Protein AF-A0A427YR89-F1 (afdb_monomer_lite)

Radius of gyration: 17.4 Å; chains: 1; bounding box: 36×42×49 Å

Organism: NCBI:txid1890683

Secondary structure (DSSP, 8-state):
-HHHHTSTTTTGGGG----SGGG---HHHHHHHHHTTTTPPPSSSB-TTT-SB--TTHHHH-TTS---HHHHHHHHHHHHHHHHHTSTT---------S-----PPP--STTHHHHHHHHHHHT--S-SS------B-TT--B-HHHHHHHHHHHHHS-HHHHHHHHHHHHHHHHHHHHTTS--

Sequence (184 aa):
AVVEASSKLGRVWLTTIPFQPTLRLTDFEVAAALQLRTLTGEREAHCTRCGEANFFAHPEVCLQRKFRRVARHKGAKHIMGQALASTPGTRVRLEPLGHQTSTRNDIQLINKYLDSVADNKVRHRPTSNLPFHPIVLSLGGMMNGSTTKVFASWKRVMTRGTYNLMLKRLSLCLLQARVRSFEL

Structure (mmCIF, N/CA/C/O backbone):
data_AF-A0A427YR89-F1
#
_entry.id   AF-A0A427YR89-F1
#
loop_
_atom_site.group_PDB
_atom_site.id
_atom_site.type_symbol
_atom_site.label_atom_id
_atom_site.label_alt_id
_atom_site.label_comp_id
_atom_site.label_asym_id
_atom_site.label_entity_id
_atom_site.label_seq_id
_atom_site.pdbx_PDB_ins_code
_atom_site.Cartn_x
_atom_site.Cartn_y
_atom_site.Cartn_z
_atom_site.occupancy
_atom_site.B_iso_or_equiv
_atom_site.auth_seq_id
_atom_site.auth_comp_id
_atom_site.auth_asym_id
_atom_site.auth_atom_id
_atom_site.pdbx_PDB_model_num
ATOM 1 N N . ALA A 1 1 ? -0.398 -5.530 -12.789 1.00 57.62 1 ALA A N 1
ATOM 2 C CA . ALA A 1 1 ? 0.115 -4.249 -12.253 1.00 57.62 1 ALA A CA 1
ATOM 3 C C . ALA A 1 1 ? -0.947 -3.138 -12.151 1.00 57.62 1 ALA A C 1
ATOM 5 O O . ALA A 1 1 ? -1.117 -2.611 -11.054 1.00 57.62 1 ALA A O 1
ATOM 6 N N . VAL A 1 2 ? -1.668 -2.781 -13.230 1.00 63.16 2 VAL A N 1
ATOM 7 C CA . VAL A 1 2 ? -2.621 -1.637 -13.246 1.00 63.16 2 VAL A CA 1
ATOM 8 C C . VAL A 1 2 ? -3.822 -1.822 -12.326 1.00 63.16 2 VAL A C 1
ATOM 10 O O . VAL A 1 2 ? -4.104 -0.944 -11.517 1.00 63.16 2 VAL A O 1
ATOM 13 N N . VAL A 1 3 ? -4.493 -2.979 -12.391 1.00 68.88 3 VAL A N 1
ATOM 14 C CA . VAL A 1 3 ? -5.639 -3.287 -11.512 1.00 68.88 3 VAL A CA 1
ATOM 15 C C . VAL A 1 3 ? -5.246 -3.137 -10.043 1.00 68.88 3 VAL A C 1
ATOM 17 O O . VAL A 1 3 ? -5.977 -2.539 -9.260 1.00 68.88 3 VAL A O 1
ATOM 20 N N . GLU A 1 4 ? -4.043 -3.591 -9.681 1.00 71.06 4 GLU A N 1
ATOM 21 C CA . GLU A 1 4 ? -3.557 -3.427 -8.317 1.00 71.06 4 GLU A CA 1
ATOM 22 C C . GLU A 1 4 ? -3.228 -1.974 -7.975 1.00 71.06 4 GLU A C 1
ATOM 24 O O . GLU A 1 4 ? -3.604 -1.509 -6.906 1.00 71.06 4 GLU A O 1
ATOM 29 N N . ALA A 1 5 ? -2.558 -1.235 -8.866 1.00 71.94 5 ALA A N 1
ATOM 30 C CA . ALA A 1 5 ? -2.240 0.183 -8.661 1.00 71.94 5 ALA A CA 1
ATOM 31 C C . ALA A 1 5 ? -3.497 1.071 -8.539 1.00 71.94 5 ALA A C 1
ATOM 33 O O . ALA A 1 5 ? -3.439 2.147 -7.932 1.00 71.94 5 ALA A O 1
ATOM 34 N N . SER A 1 6 ? -4.616 0.586 -9.080 1.00 77.19 6 SER A N 1
ATOM 35 C CA . SER A 1 6 ? -5.962 1.150 -8.985 1.00 77.19 6 SER A CA 1
ATOM 36 C C . SER A 1 6 ? -6.769 0.632 -7.788 1.00 77.19 6 SER A C 1
ATOM 38 O O . SER A 1 6 ? -7.936 0.985 -7.636 1.00 77.19 6 SER A O 1
ATOM 40 N N . SER A 1 7 ? -6.190 -0.182 -6.904 1.00 85.81 7 SER A N 1
ATOM 41 C CA . SER A 1 7 ? -6.887 -0.622 -5.696 1.00 85.81 7 SER A CA 1
ATOM 42 C C . SER A 1 7 ? -7.212 0.560 -4.773 1.00 85.81 7 SER A C 1
ATOM 44 O O . SER A 1 7 ? -6.575 1.619 -4.815 1.00 85.81 7 SER A O 1
ATOM 46 N N . LYS A 1 8 ? -8.203 0.378 -3.890 1.00 89.25 8 LYS A N 1
ATOM 47 C CA . LYS A 1 8 ? -8.610 1.419 -2.937 1.00 89.25 8 LYS A CA 1
ATOM 48 C C . LYS A 1 8 ? -7.438 1.901 -2.083 1.00 89.25 8 LYS A C 1
ATOM 50 O O . LYS A 1 8 ? -7.283 3.105 -1.933 1.00 89.25 8 LYS A O 1
ATOM 55 N N . LEU A 1 9 ? -6.622 0.980 -1.562 1.00 90.50 9 LEU A N 1
ATOM 56 C CA . LEU A 1 9 ? -5.414 1.315 -0.804 1.00 90.50 9 LEU A CA 1
ATOM 57 C C . LEU A 1 9 ? -4.313 1.859 -1.723 1.00 90.50 9 LEU A C 1
ATOM 59 O O . LEU A 1 9 ? -3.664 2.836 -1.375 1.00 90.50 9 LEU A O 1
ATOM 63 N N . GLY A 1 10 ? -4.140 1.275 -2.910 1.00 87.62 10 GLY A N 1
ATOM 64 C CA . GLY A 1 10 ? -3.110 1.649 -3.880 1.00 87.62 10 GLY A CA 1
ATOM 65 C C . GLY A 1 10 ? -3.199 3.075 -4.408 1.00 87.62 10 GLY A C 1
ATOM 66 O O . GLY A 1 10 ? -2.185 3.613 -4.842 1.00 87.62 10 GLY A O 1
ATOM 67 N N . ARG A 1 11 ? -4.380 3.702 -4.363 1.00 91.50 11 ARG A N 1
ATOM 68 C CA . ARG A 1 11 ? -4.595 5.091 -4.804 1.00 91.50 11 ARG A CA 1
ATOM 69 C C . ARG A 1 11 ? -4.569 6.126 -3.681 1.00 91.50 11 ARG A C 1
ATOM 71 O O . ARG A 1 11 ? -4.610 7.312 -3.983 1.00 91.50 11 ARG A O 1
ATOM 78 N N . VAL A 1 12 ? -4.491 5.731 -2.407 1.00 93.50 12 VAL A N 1
ATOM 79 C CA . VAL A 1 12 ? -4.594 6.693 -1.289 1.00 93.50 12 VAL A CA 1
ATOM 80 C C . VAL A 1 12 ? -3.480 7.742 -1.338 1.00 93.50 12 VAL A C 1
ATOM 82 O O . VAL A 1 12 ? -3.741 8.916 -1.063 1.00 93.50 12 VAL A O 1
ATOM 85 N N . TRP A 1 13 ? -2.265 7.356 -1.741 1.00 91.62 13 TRP A N 1
ATOM 86 C CA . TRP A 1 13 ? -1.142 8.288 -1.874 1.00 91.62 13 TRP A CA 1
ATOM 87 C C . TRP A 1 13 ? -1.437 9.465 -2.826 1.00 91.62 13 TRP A C 1
ATOM 89 O O . TRP A 1 13 ? -1.005 10.571 -2.531 1.00 91.62 13 TRP A O 1
ATOM 99 N N . LEU A 1 14 ? -2.255 9.282 -3.875 1.00 90.81 14 LEU A N 1
ATOM 100 C CA . LEU A 1 14 ? -2.631 10.353 -4.820 1.00 90.81 14 LEU A CA 1
ATOM 101 C C . LEU A 1 14 ? -3.425 11.487 -4.156 1.00 90.81 14 LEU A C 1
ATOM 103 O O . LEU A 1 14 ? -3.458 12.604 -4.651 1.00 90.81 14 LEU A O 1
ATOM 107 N N . THR A 1 15 ? -4.078 11.191 -3.033 1.00 90.31 15 THR A N 1
ATOM 108 C CA . THR A 1 15 ? -4.887 12.149 -2.257 1.00 90.31 15 THR A CA 1
ATOM 109 C C . THR A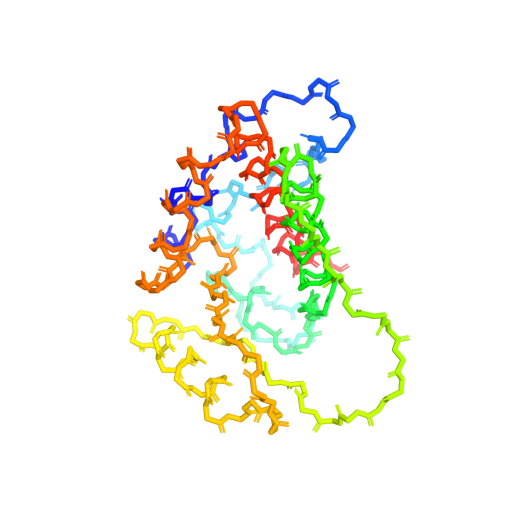 1 15 ? -4.207 12.548 -0.944 1.00 90.31 15 THR A C 1
ATOM 111 O O . THR A 1 15 ? -4.822 13.129 -0.045 1.00 90.31 15 THR A O 1
ATOM 114 N N . THR A 1 16 ? -2.937 12.173 -0.773 1.00 89.75 16 THR A N 1
ATOM 115 C CA . THR A 1 16 ? -2.187 12.416 0.457 1.00 89.75 16 THR A CA 1
ATOM 116 C C . THR A 1 16 ? -1.459 13.747 0.374 1.00 89.75 16 THR A C 1
ATOM 118 O O . THR A 1 16 ? -0.495 13.886 -0.364 1.00 89.75 16 THR A O 1
ATOM 121 N N . ILE A 1 17 ? -1.896 14.714 1.182 1.00 86.50 17 ILE A N 1
ATOM 122 C CA . ILE A 1 17 ? -1.196 15.992 1.320 1.00 86.50 17 ILE A CA 1
ATOM 123 C C . ILE A 1 17 ? -0.018 15.818 2.301 1.00 86.50 17 ILE A C 1
ATOM 125 O O . ILE A 1 17 ? -0.247 15.387 3.441 1.00 86.50 17 ILE A O 1
ATOM 129 N N . PRO A 1 18 ? 1.231 16.128 1.905 1.00 84.06 18 PRO A N 1
ATOM 130 C CA . PRO A 1 18 ? 2.436 15.768 2.653 1.00 84.06 18 PRO A CA 1
ATOM 131 C C . PRO A 1 18 ? 2.813 16.784 3.751 1.00 84.06 18 PRO A C 1
ATOM 133 O O . PRO A 1 18 ? 3.961 17.218 3.853 1.00 84.06 18 PRO A O 1
ATOM 136 N N . PHE A 1 19 ? 1.863 17.146 4.622 1.00 85.00 19 PHE A N 1
ATOM 137 C CA . PHE A 1 19 ? 2.125 18.052 5.755 1.00 85.00 19 PHE A CA 1
ATOM 138 C C . PHE A 1 19 ? 3.074 17.453 6.807 1.00 85.00 19 PHE A C 1
ATOM 140 O O . PHE A 1 19 ? 3.720 18.183 7.551 1.00 85.00 19 PHE A O 1
ATOM 147 N N . GLN A 1 20 ? 3.176 16.121 6.870 1.00 83.75 20 GLN A N 1
ATOM 148 C CA . GLN A 1 20 ? 4.071 15.404 7.781 1.00 83.75 20 GLN A CA 1
ATOM 149 C C . GLN A 1 20 ? 5.209 14.738 6.997 1.00 83.75 20 GLN A C 1
ATOM 151 O O . GLN A 1 20 ? 4.942 14.188 5.927 1.00 83.75 20 GLN A O 1
ATOM 156 N N . PRO A 1 21 ? 6.440 14.659 7.542 1.00 83.25 21 PRO A N 1
ATOM 157 C CA . PRO A 1 21 ? 7.558 13.983 6.876 1.00 83.25 21 PRO A CA 1
ATOM 158 C C . PRO A 1 21 ? 7.250 12.530 6.497 1.00 83.25 21 PRO A C 1
ATOM 160 O O . PRO A 1 21 ? 7.597 12.084 5.411 1.00 83.25 21 PRO A O 1
ATOM 163 N N . THR A 1 22 ? 6.505 11.815 7.349 1.00 82.81 22 THR A N 1
ATOM 164 C CA . THR A 1 22 ? 6.075 10.423 7.095 1.00 82.81 22 THR A CA 1
ATOM 165 C C . THR A 1 22 ? 5.112 10.259 5.913 1.00 82.81 22 THR A C 1
ATOM 167 O O . THR A 1 22 ? 4.799 9.132 5.539 1.00 82.81 22 THR A O 1
ATOM 170 N N . LEU A 1 23 ? 4.616 11.367 5.353 1.00 88.50 23 LEU A N 1
ATOM 171 C CA . LEU A 1 23 ? 3.695 11.407 4.220 1.00 88.50 23 LEU A CA 1
ATOM 172 C C . LEU A 1 23 ? 4.338 11.980 2.947 1.00 88.50 23 LEU A C 1
ATOM 174 O O . LEU A 1 23 ? 3.631 12.210 1.969 1.00 88.50 23 LEU A O 1
ATOM 178 N N . ARG A 1 24 ? 5.650 12.238 2.956 1.00 89.38 24 ARG A N 1
ATOM 179 C CA . ARG A 1 24 ? 6.379 12.763 1.798 1.00 89.38 24 ARG A CA 1
ATOM 180 C C . ARG A 1 24 ? 6.805 11.636 0.862 1.00 89.38 24 ARG A C 1
ATOM 182 O O . ARG A 1 24 ? 7.197 10.561 1.311 1.00 89.38 24 ARG A O 1
ATOM 189 N N . LEU A 1 25 ? 6.746 11.929 -0.430 1.00 89.62 25 LEU A N 1
ATOM 190 C CA . LEU A 1 25 ? 7.346 11.145 -1.503 1.00 89.62 25 LEU A CA 1
ATOM 191 C C . LEU A 1 25 ? 8.387 12.021 -2.194 1.00 89.62 25 LEU A C 1
ATOM 193 O O . LEU A 1 25 ? 8.221 13.239 -2.244 1.00 89.62 25 LEU A O 1
ATOM 197 N N . THR A 1 26 ? 9.451 11.412 -2.704 1.00 89.94 26 THR A N 1
ATOM 198 C CA . THR A 1 26 ? 10.412 12.122 -3.560 1.00 89.94 26 THR A CA 1
ATOM 199 C C . THR A 1 26 ? 9.865 12.272 -4.981 1.00 89.94 26 THR A C 1
ATOM 201 O O . THR A 1 26 ? 8.994 11.505 -5.395 1.00 89.94 26 THR A O 1
ATOM 204 N N . ASP A 1 27 ? 10.411 13.204 -5.763 1.00 88.81 27 ASP A N 1
ATOM 205 C CA . ASP A 1 27 ? 10.018 13.379 -7.171 1.00 88.81 27 ASP A CA 1
ATOM 206 C C . ASP A 1 27 ? 10.222 12.095 -7.984 1.00 88.81 27 ASP A C 1
ATOM 208 O O . ASP A 1 27 ? 9.368 11.715 -8.783 1.00 88.81 27 ASP A O 1
ATOM 212 N N . PHE A 1 28 ? 11.307 11.363 -7.710 1.00 87.19 28 PHE A N 1
ATOM 213 C CA . PHE A 1 28 ? 11.544 10.038 -8.284 1.00 87.19 28 PHE A CA 1
ATOM 214 C C . PHE A 1 28 ? 10.446 9.036 -7.896 1.00 87.19 28 PHE A C 1
ATOM 216 O O . PHE A 1 28 ? 9.942 8.308 -8.751 1.00 87.19 28 PHE A O 1
ATOM 223 N N . GLU A 1 29 ? 10.039 9.014 -6.621 1.00 89.31 29 GLU A N 1
ATOM 224 C CA . GLU A 1 29 ? 8.957 8.149 -6.144 1.00 89.31 29 GLU A CA 1
ATOM 225 C C . GLU A 1 29 ? 7.623 8.468 -6.816 1.00 89.31 29 GLU A C 1
ATOM 227 O O . GLU A 1 29 ? 6.905 7.546 -7.205 1.00 89.31 29 GLU A O 1
ATOM 232 N N . VAL A 1 30 ? 7.315 9.748 -7.024 1.00 89.38 30 VAL A N 1
ATOM 233 C CA . VAL A 1 30 ? 6.120 10.177 -7.760 1.00 89.38 30 VAL A CA 1
ATOM 234 C C . VAL A 1 30 ? 6.214 9.785 -9.237 1.00 89.38 30 VAL A C 1
ATOM 236 O O . VAL A 1 30 ? 5.277 9.184 -9.763 1.00 89.38 30 VAL A O 1
ATOM 239 N N . ALA A 1 31 ? 7.341 10.048 -9.901 1.00 86.62 31 ALA A N 1
ATOM 240 C CA . ALA A 1 31 ? 7.536 9.733 -11.315 1.00 86.62 31 ALA A CA 1
ATOM 241 C C . ALA A 1 31 ? 7.402 8.226 -11.595 1.00 86.62 31 ALA A C 1
ATOM 243 O O . ALA A 1 31 ? 6.612 7.821 -12.450 1.00 86.62 31 ALA A O 1
ATOM 244 N N . ALA A 1 32 ? 8.087 7.383 -10.818 1.00 83.25 32 ALA A N 1
ATOM 245 C CA . ALA A 1 32 ? 7.994 5.930 -10.942 1.00 83.25 32 ALA A CA 1
ATOM 246 C C . ALA A 1 32 ? 6.574 5.416 -10.628 1.00 83.25 32 ALA A C 1
ATOM 248 O O . ALA A 1 32 ? 6.062 4.507 -11.286 1.00 83.25 32 ALA A O 1
ATOM 249 N N . ALA A 1 33 ? 5.886 6.022 -9.653 1.00 85.06 33 ALA A N 1
ATOM 250 C CA . ALA A 1 33 ? 4.501 5.686 -9.334 1.00 85.06 33 ALA A CA 1
ATOM 251 C C . ALA A 1 33 ? 3.521 5.994 -10.474 1.00 85.06 33 ALA A C 1
ATOM 253 O O . ALA A 1 33 ? 2.526 5.275 -10.634 1.00 85.06 33 ALA A O 1
ATOM 254 N N . LEU A 1 34 ? 3.767 7.069 -11.222 1.00 85.56 34 LEU A N 1
ATOM 255 C CA . LEU A 1 34 ? 2.980 7.444 -12.392 1.00 85.56 34 LEU A CA 1
ATOM 256 C C . LEU A 1 34 ? 3.308 6.538 -13.581 1.00 85.56 34 LEU A C 1
ATOM 258 O O . LEU A 1 34 ? 2.375 6.003 -14.173 1.00 85.56 34 LEU A O 1
ATOM 262 N N . GLN A 1 35 ? 4.588 6.248 -13.837 1.00 81.12 35 GLN A N 1
ATOM 263 C CA . GLN A 1 35 ? 5.035 5.300 -14.869 1.00 81.12 35 GLN A CA 1
ATOM 264 C C . GLN A 1 35 ? 4.352 3.929 -14.734 1.00 81.12 35 GLN A C 1
ATOM 266 O O . GLN A 1 35 ? 3.805 3.380 -15.691 1.00 81.12 35 GLN A O 1
ATOM 271 N N . LEU A 1 36 ? 4.270 3.416 -13.502 1.00 77.44 36 LEU A N 1
ATOM 272 C CA . LEU A 1 36 ? 3.557 2.177 -13.168 1.00 77.44 36 LEU A CA 1
ATOM 273 C C . LEU A 1 36 ? 2.064 2.179 -13.533 1.00 77.44 36 LEU A C 1
ATOM 275 O O . LEU A 1 36 ? 1.459 1.112 -13.677 1.00 77.44 36 LEU A O 1
ATOM 279 N N . ARG A 1 37 ? 1.448 3.360 -13.613 1.00 79.19 37 ARG A N 1
ATOM 280 C CA . ARG A 1 37 ? 0.022 3.545 -13.915 1.00 79.19 37 ARG A CA 1
ATOM 281 C C . ARG A 1 37 ? -0.229 3.850 -15.382 1.00 79.19 37 ARG A C 1
ATOM 283 O O . ARG A 1 37 ? -1.267 3.445 -15.889 1.00 79.19 37 ARG A O 1
ATOM 290 N N . THR A 1 38 ? 0.707 4.513 -16.050 1.00 76.69 38 THR A N 1
ATOM 291 C CA . THR A 1 38 ? 0.609 4.895 -17.465 1.00 76.69 38 THR A CA 1
ATOM 292 C C . THR A 1 38 ? 1.030 3.786 -18.423 1.00 76.69 38 THR A C 1
ATOM 294 O O . THR A 1 38 ? 1.069 4.019 -19.624 1.00 76.69 38 THR A O 1
ATOM 297 N N . LEU A 1 39 ? 1.336 2.584 -17.917 1.00 71.50 39 LEU A N 1
ATOM 298 C CA . LEU A 1 39 ? 1.809 1.444 -18.712 1.00 71.50 39 LEU A CA 1
ATOM 299 C C . LEU A 1 39 ? 3.099 1.720 -19.500 1.00 71.50 39 LEU A C 1
ATOM 301 O O . LEU A 1 39 ? 3.428 0.991 -20.433 1.00 71.50 39 LEU A O 1
ATOM 305 N N . THR A 1 40 ? 3.852 2.752 -19.123 1.00 71.19 40 THR A N 1
ATOM 306 C CA . THR A 1 40 ? 5.070 3.125 -19.835 1.00 71.19 40 THR A CA 1
ATOM 307 C C . THR A 1 40 ? 6.193 2.151 -19.480 1.00 71.19 40 THR A C 1
ATOM 309 O O . THR A 1 40 ? 6.443 1.862 -18.306 1.00 71.19 40 THR A O 1
ATOM 312 N N . GLY A 1 41 ? 6.842 1.603 -20.511 1.00 66.88 41 GLY A N 1
ATOM 313 C CA . GLY A 1 41 ? 7.995 0.712 -20.364 1.00 66.88 41 GLY A CA 1
ATOM 314 C C . GLY A 1 41 ? 9.200 1.412 -19.732 1.00 66.88 41 GLY A C 1
ATOM 315 O O . GLY A 1 41 ? 9.194 2.631 -19.529 1.00 66.88 41 GLY A O 1
ATOM 316 N N . GLU A 1 42 ? 10.236 0.642 -19.396 1.00 74.44 42 GLU A N 1
ATOM 317 C CA . GLU A 1 42 ? 11.531 1.244 -19.066 1.00 74.44 42 GLU A CA 1
ATOM 318 C C . GLU A 1 42 ? 12.142 1.905 -20.311 1.00 74.44 42 GLU A C 1
ATOM 320 O O . GLU A 1 42 ? 11.806 1.559 -21.442 1.00 74.44 42 GLU A O 1
ATOM 325 N N . ARG A 1 43 ? 13.017 2.897 -20.098 1.00 74.50 43 ARG A N 1
ATOM 326 C CA . ARG A 1 43 ? 13.689 3.610 -21.199 1.00 74.50 43 ARG A CA 1
ATOM 327 C C . ARG A 1 43 ? 14.609 2.692 -22.002 1.00 74.50 43 ARG A C 1
ATOM 329 O O . ARG A 1 43 ? 14.758 2.876 -23.203 1.00 74.50 43 ARG A O 1
ATOM 336 N N . GLU A 1 44 ? 15.243 1.741 -21.328 1.00 82.62 44 GLU A N 1
ATOM 337 C CA . GLU A 1 44 ? 16.161 0.786 -21.938 1.00 82.62 44 GLU A CA 1
ATOM 338 C C . GLU A 1 44 ? 15.392 -0.427 -22.454 1.00 82.62 44 GLU A C 1
ATOM 340 O O . GLU A 1 44 ? 14.510 -0.937 -21.766 1.00 82.62 44 GLU A O 1
ATOM 345 N N . ALA A 1 45 ? 15.762 -0.930 -23.633 1.00 84.62 45 ALA A N 1
ATOM 346 C CA . ALA A 1 45 ? 15.132 -2.109 -24.226 1.00 84.62 45 ALA A CA 1
ATOM 347 C C . ALA A 1 45 ? 15.454 -3.415 -23.475 1.00 84.62 45 ALA A C 1
ATOM 349 O O . ALA A 1 45 ? 14.725 -4.391 -23.620 1.00 84.62 45 ALA A O 1
ATOM 350 N N . HIS A 1 46 ? 16.532 -3.442 -22.686 1.00 87.88 46 HIS A N 1
ATOM 351 C CA . HIS A 1 46 ? 17.008 -4.617 -21.955 1.00 87.88 46 HIS A CA 1
ATOM 352 C C . HIS A 1 46 ? 17.343 -4.226 -20.518 1.00 87.88 46 HIS A C 1
ATOM 354 O O . HIS A 1 46 ? 17.833 -3.129 -20.264 1.00 87.88 46 HIS A O 1
ATOM 360 N N . CYS A 1 47 ? 17.089 -5.126 -19.576 1.00 85.69 47 CYS A N 1
ATOM 361 C CA . CYS A 1 47 ? 17.316 -4.883 -18.161 1.00 85.69 47 CYS A CA 1
ATOM 362 C C . CYS A 1 47 ? 18.807 -4.953 -17.815 1.00 85.69 47 CYS A C 1
ATOM 364 O O . CYS A 1 47 ? 19.413 -6.018 -17.908 1.00 85.69 47 CYS A O 1
ATOM 366 N N . THR A 1 48 ? 19.372 -3.875 -17.268 1.00 84.31 48 THR A N 1
ATOM 367 C CA . THR A 1 48 ? 20.771 -3.810 -16.783 1.00 84.31 48 THR A CA 1
ATOM 368 C C . THR A 1 48 ? 21.136 -4.842 -15.713 1.00 84.31 48 THR A C 1
ATOM 370 O O . THR A 1 48 ? 22.313 -5.063 -15.437 1.00 84.31 48 THR A O 1
ATOM 373 N N . ARG A 1 49 ? 20.142 -5.472 -15.074 1.00 84.69 49 ARG A N 1
ATOM 374 C CA . ARG A 1 49 ? 20.350 -6.442 -13.988 1.00 84.69 49 ARG A CA 1
ATOM 375 C C . ARG A 1 49 ? 20.324 -7.894 -14.450 1.00 84.69 49 ARG A C 1
ATOM 377 O O . ARG A 1 49 ? 21.053 -8.701 -13.888 1.00 84.69 49 ARG A O 1
ATOM 384 N N . CYS A 1 50 ? 19.466 -8.241 -15.408 1.00 87.62 50 CYS A N 1
ATOM 385 C CA . CYS A 1 50 ? 19.291 -9.632 -15.846 1.00 87.62 50 CYS A CA 1
ATOM 386 C C . CYS A 1 50 ? 19.512 -9.863 -17.342 1.00 87.62 50 CYS A C 1
ATOM 388 O O . CYS A 1 50 ? 19.519 -11.012 -17.757 1.00 87.62 50 CYS A O 1
ATOM 390 N N . GLY A 1 51 ? 19.682 -8.809 -18.143 1.00 86.31 51 GLY A N 1
ATOM 391 C CA . GLY A 1 51 ? 19.885 -8.898 -19.591 1.00 86.31 51 GLY A CA 1
ATOM 392 C C . GLY A 1 51 ? 18.616 -9.152 -20.410 1.00 86.31 51 GLY A C 1
ATOM 393 O O . GLY A 1 51 ? 18.631 -8.919 -21.613 1.00 86.31 51 GLY A O 1
ATOM 394 N N . GLU A 1 52 ? 17.514 -9.569 -19.781 1.00 87.69 52 GLU A N 1
ATOM 395 C CA . GLU A 1 52 ? 16.245 -9.835 -20.469 1.00 87.69 52 GLU A CA 1
ATOM 396 C C . GLU A 1 52 ? 15.610 -8.572 -21.058 1.00 87.69 52 GLU A C 1
ATOM 398 O O . GLU A 1 52 ? 15.810 -7.459 -20.558 1.00 87.69 52 GLU A O 1
ATOM 403 N N . ALA A 1 53 ? 14.775 -8.759 -22.081 1.00 84.88 53 ALA A N 1
ATOM 404 C CA . ALA A 1 53 ? 14.004 -7.677 -22.680 1.00 84.88 53 ALA A CA 1
ATOM 405 C C . ALA A 1 53 ? 13.124 -6.972 -21.631 1.00 84.88 53 ALA A C 1
ATOM 407 O O . ALA A 1 53 ? 12.369 -7.596 -20.876 1.00 84.88 53 ALA A O 1
ATOM 408 N N . ASN A 1 54 ? 13.193 -5.644 -21.608 1.00 83.50 54 ASN A N 1
ATOM 409 C CA . ASN A 1 54 ? 12.389 -4.806 -20.733 1.00 83.50 54 ASN A CA 1
ATOM 410 C C . ASN A 1 54 ? 10.974 -4.672 -21.302 1.00 83.50 54 ASN A C 1
ATOM 412 O O . ASN A 1 54 ? 10.672 -3.804 -22.118 1.00 83.50 54 ASN A O 1
ATOM 416 N N . PHE A 1 55 ? 10.078 -5.532 -20.832 1.00 79.19 55 PHE A N 1
ATOM 417 C CA . PHE A 1 55 ? 8.643 -5.398 -21.060 1.00 79.19 55 PHE A CA 1
ATOM 418 C C . PHE A 1 55 ? 7.972 -4.598 -19.933 1.00 79.19 55 PHE A C 1
ATOM 420 O O . PHE A 1 55 ? 8.560 -4.311 -18.884 1.00 79.19 55 PHE A O 1
ATOM 427 N N . PHE A 1 56 ? 6.703 -4.238 -20.130 1.00 74.19 56 PHE A N 1
ATOM 428 C CA . PHE A 1 56 ? 5.926 -3.545 -19.106 1.00 74.19 56 PHE A CA 1
ATOM 429 C C . PHE A 1 56 ? 5.935 -4.314 -17.769 1.00 74.19 56 PHE A C 1
ATOM 431 O O . PHE A 1 56 ? 5.589 -5.490 -17.711 1.00 74.19 56 PHE A O 1
ATOM 438 N N . ALA A 1 57 ? 6.284 -3.624 -16.678 1.00 72.44 57 ALA A N 1
ATOM 439 C CA . ALA A 1 57 ? 6.419 -4.189 -15.332 1.00 72.44 57 ALA A CA 1
ATOM 440 C C . ALA A 1 57 ? 7.544 -5.231 -15.145 1.00 72.44 57 ALA A C 1
ATOM 442 O O . ALA A 1 57 ? 7.610 -5.842 -14.076 1.00 72.44 57 ALA A O 1
ATOM 443 N N . HIS A 1 58 ? 8.480 -5.370 -16.096 1.00 79.69 58 HIS A N 1
ATOM 444 C CA . HIS A 1 58 ? 9.709 -6.152 -15.911 1.00 79.69 58 HIS A CA 1
ATOM 445 C C . HIS A 1 58 ? 10.422 -5.872 -14.562 1.00 79.69 58 HIS A C 1
ATOM 447 O O . HIS A 1 58 ? 10.788 -6.827 -13.869 1.00 79.69 58 HIS A O 1
ATOM 453 N N . PRO A 1 59 ? 10.527 -4.613 -14.085 1.00 76.06 59 PRO A N 1
ATOM 454 C CA . PRO A 1 59 ? 11.133 -4.294 -12.783 1.00 76.06 59 PRO A CA 1
ATOM 455 C C . PRO A 1 59 ? 10.503 -4.988 -11.576 1.00 76.06 59 PRO A C 1
ATOM 457 O O . PRO A 1 59 ? 11.159 -5.172 -10.552 1.00 76.06 59 PRO A O 1
ATOM 460 N N . GLU A 1 60 ? 9.228 -5.368 -11.674 1.00 74.81 60 GLU A N 1
ATOM 461 C CA . GLU A 1 60 ? 8.490 -6.016 -10.588 1.00 74.81 60 GLU A CA 1
ATOM 462 C C . GLU A 1 60 ? 8.739 -7.523 -10.516 1.00 74.81 60 GLU A C 1
ATOM 464 O O . GLU A 1 60 ? 8.501 -8.135 -9.472 1.00 74.81 60 GLU A O 1
ATOM 469 N N . VAL A 1 61 ? 9.193 -8.117 -11.621 1.00 77.06 61 VAL A N 1
ATOM 470 C CA . VAL A 1 61 ? 9.347 -9.569 -11.785 1.00 77.06 61 VAL A CA 1
ATOM 471 C C . VAL A 1 61 ? 10.799 -9.998 -11.984 1.00 77.06 61 VAL A C 1
ATOM 473 O O . VAL A 1 61 ? 11.102 -11.181 -11.855 1.00 77.06 61 VAL A O 1
ATOM 476 N N . CYS A 1 62 ? 11.706 -9.052 -12.236 1.00 80.31 62 CYS A N 1
ATOM 477 C CA . CYS A 1 62 ? 13.130 -9.320 -12.377 1.00 80.31 62 CYS A CA 1
ATOM 478 C C . CYS A 1 62 ? 13.714 -9.932 -11.093 1.00 80.31 62 C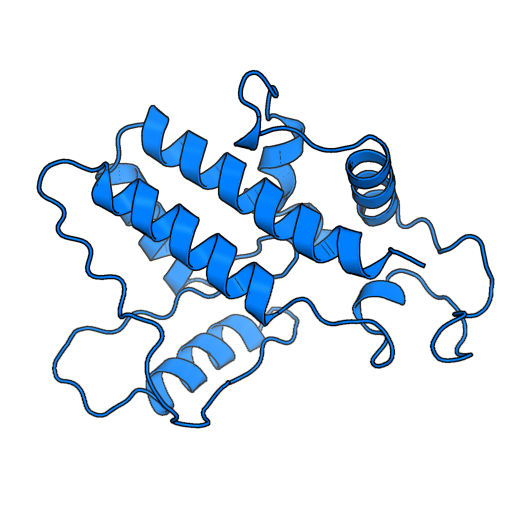YS A C 1
ATOM 480 O O . CYS A 1 62 ? 13.815 -9.266 -10.060 1.00 80.31 62 CYS A O 1
ATOM 482 N N . LEU A 1 63 ? 14.156 -11.191 -11.172 1.00 79.69 63 LEU A N 1
ATOM 483 C CA . LEU A 1 63 ? 14.735 -11.917 -10.035 1.00 79.69 63 LEU A CA 1
ATOM 484 C C . LEU A 1 63 ? 16.091 -11.356 -9.581 1.00 79.69 63 LEU A C 1
ATOM 486 O O . LEU A 1 63 ? 16.466 -11.534 -8.425 1.00 79.69 63 LEU A O 1
ATOM 490 N N . GLN A 1 64 ? 16.799 -10.656 -10.472 1.00 80.56 64 GLN A N 1
ATOM 491 C CA . GLN A 1 64 ? 18.107 -10.054 -10.195 1.00 80.56 64 GLN A CA 1
ATOM 492 C C . GLN A 1 64 ? 18.005 -8.687 -9.495 1.00 80.56 64 GLN A C 1
ATOM 494 O O . GLN A 1 64 ? 19.013 -8.126 -9.063 1.00 80.56 64 GLN A O 1
ATOM 499 N N . ARG A 1 65 ? 16.794 -8.128 -9.350 1.00 77.81 65 ARG A N 1
ATOM 500 C CA . ARG A 1 65 ? 16.568 -6.889 -8.592 1.00 77.81 65 ARG A CA 1
ATOM 501 C C . ARG A 1 65 ? 16.349 -7.189 -7.109 1.00 77.81 65 ARG A C 1
ATOM 503 O O . ARG A 1 65 ? 15.811 -8.222 -6.714 1.00 77.81 65 ARG A O 1
ATOM 510 N N . LYS A 1 66 ? 16.746 -6.252 -6.241 1.00 73.06 66 LYS A N 1
ATOM 511 C CA . LYS A 1 66 ? 16.601 -6.416 -4.786 1.00 73.06 66 LYS A CA 1
ATOM 512 C C . LYS A 1 66 ? 15.126 -6.418 -4.374 1.00 73.06 66 LYS A C 1
ATOM 514 O O . LYS A 1 66 ? 14.475 -5.375 -4.312 1.00 73.06 66 LYS A O 1
ATOM 519 N N . PHE A 1 67 ? 14.617 -7.575 -3.956 1.00 68.62 67 PHE A N 1
ATOM 520 C CA . PHE A 1 67 ? 13.283 -7.676 -3.367 1.00 68.62 67 PHE A CA 1
ATOM 521 C C . PHE A 1 67 ? 13.248 -7.114 -1.940 1.00 68.62 67 PHE A C 1
ATOM 523 O O . PHE A 1 67 ? 13.694 -7.733 -0.976 1.00 68.62 67 PHE A O 1
ATOM 530 N N . ARG A 1 68 ? 12.596 -5.966 -1.750 1.00 72.94 68 ARG A N 1
ATOM 531 C CA . ARG A 1 68 ? 12.389 -5.344 -0.425 1.00 72.94 68 ARG A CA 1
ATOM 532 C C . ARG A 1 68 ? 11.233 -5.973 0.373 1.00 72.94 68 ARG A C 1
ATOM 534 O O . ARG A 1 68 ? 10.597 -5.302 1.187 1.00 72.94 68 ARG A O 1
ATOM 541 N N . ARG A 1 69 ? 10.946 -7.267 0.168 1.00 74.50 69 ARG A N 1
ATOM 542 C CA . ARG A 1 69 ? 9.811 -7.988 0.784 1.00 74.50 69 ARG A CA 1
ATOM 543 C C . ARG A 1 69 ? 9.816 -7.863 2.311 1.00 74.50 69 ARG A C 1
ATOM 545 O O . ARG A 1 69 ? 8.792 -7.521 2.898 1.00 74.50 69 ARG A O 1
ATOM 552 N N . VAL A 1 70 ? 10.979 -8.061 2.933 1.00 74.88 70 VAL A N 1
ATOM 553 C CA . VAL A 1 70 ? 11.153 -7.972 4.392 1.00 74.88 70 VAL A CA 1
ATOM 554 C C . VAL A 1 70 ? 10.947 -6.547 4.902 1.00 74.88 70 VAL A C 1
ATOM 556 O O . VAL A 1 70 ? 10.220 -6.347 5.872 1.00 74.88 70 VAL A O 1
ATOM 559 N N . ALA A 1 71 ? 11.552 -5.552 4.247 1.00 76.38 71 ALA A N 1
ATOM 560 C CA . ALA A 1 71 ? 11.422 -4.151 4.646 1.00 76.38 71 ALA A CA 1
ATOM 561 C C . ALA A 1 71 ? 9.962 -3.682 4.564 1.00 76.38 71 ALA A C 1
ATOM 563 O O . ALA A 1 71 ? 9.443 -3.115 5.522 1.00 76.38 71 ALA A O 1
ATOM 564 N N . ARG A 1 72 ? 9.266 -4.022 3.472 1.00 81.12 72 ARG A N 1
ATOM 565 C CA . ARG A 1 72 ? 7.835 -3.745 3.294 1.00 81.12 72 ARG A CA 1
ATOM 566 C C . ARG A 1 72 ? 6.985 -4.412 4.368 1.00 81.12 72 ARG A C 1
ATOM 568 O O . ARG A 1 72 ? 6.124 -3.765 4.952 1.00 81.12 72 ARG A O 1
ATOM 575 N N . HIS A 1 73 ? 7.227 -5.695 4.638 1.00 81.12 73 HIS A N 1
ATOM 576 C CA . HIS A 1 73 ? 6.495 -6.424 5.670 1.00 81.12 73 HIS A CA 1
ATOM 577 C C . HIS A 1 73 ? 6.669 -5.766 7.043 1.00 81.12 73 HIS A C 1
ATOM 579 O O . HIS A 1 73 ? 5.684 -5.524 7.738 1.00 81.12 73 HIS A O 1
ATOM 585 N N . LYS A 1 74 ? 7.908 -5.416 7.410 1.00 82.50 74 LYS A N 1
ATOM 586 C CA . LYS A 1 74 ? 8.208 -4.714 8.663 1.00 82.50 74 LYS A CA 1
ATOM 587 C C . LYS A 1 74 ? 7.528 -3.344 8.725 1.00 82.50 74 LYS A C 1
ATOM 589 O O . LYS A 1 74 ? 6.896 -3.044 9.733 1.00 82.50 74 LYS A O 1
ATOM 594 N N . GLY A 1 75 ? 7.600 -2.557 7.650 1.00 86.62 75 GLY A N 1
ATOM 595 C CA . GLY A 1 75 ? 6.951 -1.248 7.561 1.00 86.62 75 GLY A CA 1
ATOM 596 C C . GLY A 1 75 ? 5.435 -1.344 7.733 1.00 86.62 75 GLY A C 1
ATOM 597 O O . GLY A 1 75 ? 4.867 -0.689 8.604 1.00 86.62 75 GLY A O 1
ATOM 598 N N . ALA A 1 76 ? 4.784 -2.238 6.986 1.00 88.81 76 ALA A N 1
ATOM 599 C CA . ALA A 1 76 ? 3.345 -2.462 7.081 1.00 88.81 76 ALA A CA 1
ATOM 600 C C . ALA A 1 76 ? 2.922 -2.958 8.477 1.00 88.81 76 ALA A C 1
ATOM 602 O O . ALA A 1 76 ? 1.965 -2.428 9.045 1.00 88.81 76 ALA A O 1
ATOM 603 N N . LYS A 1 77 ? 3.659 -3.920 9.061 1.00 87.94 77 LYS A N 1
ATOM 604 C CA . LYS A 1 77 ? 3.441 -4.413 10.435 1.00 87.94 77 LYS A CA 1
ATOM 605 C C . LYS A 1 77 ? 3.510 -3.267 11.444 1.00 87.94 77 LYS A C 1
ATOM 607 O O . LYS A 1 77 ? 2.642 -3.164 12.305 1.00 87.94 77 LYS A O 1
ATOM 612 N N . HIS A 1 78 ? 4.519 -2.405 11.329 1.00 86.88 78 HIS A N 1
ATOM 613 C CA . HIS A 1 78 ? 4.710 -1.290 12.250 1.00 86.88 78 HIS A CA 1
ATOM 614 C C . HIS A 1 78 ? 3.600 -0.238 12.123 1.00 86.88 78 HIS A C 1
ATOM 616 O O . HIS A 1 78 ? 3.039 0.165 13.135 1.00 86.88 78 HIS A O 1
ATOM 622 N N . ILE A 1 79 ? 3.217 0.141 10.898 1.00 91.19 79 ILE A N 1
ATOM 623 C CA . ILE A 1 79 ? 2.138 1.112 10.652 1.00 91.19 79 ILE A CA 1
ATOM 624 C C . ILE A 1 79 ? 0.804 0.613 11.218 1.00 91.19 79 ILE A C 1
ATOM 626 O O . ILE A 1 79 ? 0.111 1.362 11.906 1.00 91.19 79 ILE A O 1
ATOM 630 N N . MET A 1 80 ? 0.451 -0.650 10.955 1.00 90.06 80 MET A N 1
ATOM 631 C CA . MET A 1 80 ? -0.773 -1.246 11.501 1.00 90.06 80 MET A CA 1
ATOM 632 C C . MET A 1 80 ? -0.712 -1.345 13.027 1.00 90.06 80 MET A C 1
ATOM 634 O O . MET A 1 80 ? -1.669 -0.978 13.702 1.00 90.06 80 MET A O 1
ATOM 638 N N . GLY A 1 81 ? 0.424 -1.787 13.573 1.00 85.62 81 GLY A N 1
ATOM 639 C CA . GLY A 1 81 ? 0.632 -1.898 15.014 1.00 85.62 81 GLY A CA 1
ATOM 640 C C . GLY A 1 81 ? 0.493 -0.562 15.742 1.00 85.62 81 GLY A C 1
ATOM 641 O O . GLY A 1 81 ? -0.203 -0.495 16.749 1.00 85.62 81 GLY A O 1
ATOM 642 N N . GLN A 1 82 ? 1.088 0.507 15.206 1.00 86.88 82 GLN A N 1
ATOM 643 C CA . GLN A 1 82 ? 0.953 1.859 15.752 1.00 86.88 82 GLN A CA 1
ATOM 644 C C . GLN A 1 82 ? -0.498 2.345 15.716 1.00 86.88 82 GLN A C 1
ATOM 646 O O . GLN A 1 82 ? -1.001 2.817 16.728 1.00 86.88 82 GLN A O 1
ATOM 651 N N . ALA A 1 83 ? -1.189 2.195 14.583 1.00 87.69 83 ALA A N 1
ATOM 652 C CA . ALA A 1 83 ? -2.578 2.635 14.451 1.00 87.69 83 ALA A CA 1
ATOM 653 C C . ALA A 1 83 ? -3.517 1.908 15.428 1.00 87.69 83 ALA A C 1
ATOM 655 O O . ALA A 1 83 ? -4.380 2.530 16.049 1.00 87.69 83 ALA A O 1
ATOM 656 N N . LEU A 1 84 ? -3.321 0.598 15.595 1.00 86.50 84 LEU A N 1
ATOM 657 C CA . LEU A 1 84 ? -4.055 -0.203 16.572 1.00 86.50 84 LEU A CA 1
ATOM 658 C C . LEU A 1 84 ? -3.725 0.225 18.007 1.00 86.50 84 LEU A C 1
ATOM 660 O O . LEU A 1 84 ? -4.639 0.389 18.803 1.00 86.50 84 LEU A O 1
ATOM 664 N N . ALA A 1 85 ? -2.455 0.477 18.329 1.00 84.38 85 ALA A N 1
ATOM 665 C CA . ALA A 1 85 ? -2.045 0.919 19.663 1.00 84.38 85 ALA A CA 1
ATOM 666 C C . ALA A 1 85 ? -2.586 2.316 20.015 1.00 84.38 85 ALA A C 1
ATOM 668 O O . ALA A 1 85 ? -2.840 2.606 21.177 1.00 84.38 85 ALA A O 1
ATOM 669 N N . SER A 1 86 ? -2.803 3.173 19.013 1.00 85.06 86 SER A N 1
ATOM 670 C CA . SER A 1 86 ? -3.448 4.481 19.179 1.00 85.06 86 SER A CA 1
ATOM 671 C C . SER A 1 86 ? -4.975 4.407 19.321 1.00 85.06 86 SER A C 1
ATOM 673 O O . SER A 1 86 ? -5.624 5.449 19.409 1.00 85.06 86 SER A O 1
ATOM 675 N N . THR A 1 87 ? -5.574 3.212 19.302 1.00 81.88 87 THR A N 1
ATOM 676 C CA . THR A 1 87 ? -7.016 3.025 19.504 1.00 81.88 87 THR A CA 1
ATOM 677 C C . THR A 1 87 ? -7.300 2.775 20.990 1.00 81.88 87 THR A C 1
ATOM 679 O O . THR A 1 87 ? -6.744 1.826 21.551 1.00 81.88 87 THR A O 1
ATOM 682 N N . PRO A 1 88 ? -8.159 3.580 21.651 1.00 79.12 88 PRO A N 1
ATOM 683 C CA . PRO A 1 88 ? -8.480 3.397 23.066 1.00 79.12 88 PRO A CA 1
ATOM 684 C C . PRO A 1 88 ? -8.933 1.966 23.382 1.00 79.12 88 PRO A C 1
ATOM 686 O O . PRO A 1 88 ? -9.662 1.350 22.608 1.00 79.12 88 PRO A O 1
ATOM 689 N N . GLY A 1 89 ? -8.469 1.419 24.508 1.00 75.12 89 GLY A N 1
ATOM 690 C CA . GLY A 1 89 ? -8.804 0.054 24.936 1.00 75.12 89 GLY A CA 1
ATOM 691 C C . GLY A 1 89 ? -8.110 -1.071 24.154 1.00 75.12 89 GLY A C 1
ATOM 692 O O . GLY A 1 89 ? -8.311 -2.240 24.476 1.00 75.12 89 GLY A O 1
ATOM 693 N N . THR A 1 90 ? -7.265 -0.761 23.164 1.00 80.06 90 THR A N 1
ATOM 694 C CA . THR A 1 90 ? -6.558 -1.777 22.370 1.00 80.06 90 THR A CA 1
ATOM 695 C C . THR A 1 90 ? -5.161 -2.034 22.929 1.00 80.06 90 THR A C 1
ATOM 697 O O . THR A 1 90 ? -4.321 -1.139 22.983 1.00 80.06 90 THR A O 1
ATOM 700 N N . ARG A 1 91 ? -4.869 -3.284 23.307 1.00 72.56 91 ARG A N 1
ATOM 701 C CA . ARG A 1 91 ? -3.504 -3.726 23.636 1.00 72.56 91 ARG A CA 1
ATOM 702 C C . ARG A 1 91 ? -2.888 -4.412 22.424 1.00 72.56 91 ARG A C 1
ATOM 704 O O . ARG A 1 91 ? -3.393 -5.431 21.962 1.00 72.56 91 ARG A O 1
ATOM 711 N N . VAL A 1 92 ? -1.782 -3.870 21.922 1.00 76.44 92 VAL A N 1
ATOM 712 C CA . VAL A 1 92 ? -1.062 -4.430 20.772 1.00 76.44 92 VAL A CA 1
ATOM 713 C C . VAL A 1 92 ? 0.268 -4.997 21.234 1.00 76.44 92 VAL A C 1
ATOM 715 O O . VAL A 1 92 ? 1.138 -4.258 21.687 1.00 76.44 92 VAL A O 1
ATOM 718 N N . ARG A 1 93 ? 0.455 -6.308 21.067 1.00 71.06 93 ARG A N 1
ATOM 719 C CA . ARG A 1 93 ? 1.759 -6.953 21.228 1.00 71.06 93 ARG A CA 1
ATOM 720 C C . ARG A 1 93 ? 2.365 -7.196 19.853 1.00 71.06 93 ARG A C 1
ATOM 722 O O . ARG A 1 93 ? 1.919 -8.071 19.116 1.00 71.06 93 ARG A O 1
ATOM 729 N N . LEU A 1 94 ? 3.393 -6.429 19.505 1.00 64.88 94 LEU A N 1
ATOM 730 C CA . LEU A 1 94 ? 4.242 -6.753 18.364 1.00 64.88 94 LEU A CA 1
ATOM 731 C C . LEU A 1 94 ? 5.349 -7.676 18.870 1.00 64.88 94 LEU A C 1
ATOM 733 O O . LEU A 1 94 ? 6.195 -7.235 19.639 1.00 64.88 94 LEU A O 1
ATOM 737 N N . GLU A 1 95 ? 5.344 -8.948 18.472 1.00 53.34 95 GLU A N 1
ATOM 738 C CA . GLU A 1 95 ? 6.416 -9.866 18.883 1.00 53.34 95 GLU A CA 1
ATOM 739 C C . GLU A 1 95 ? 7.794 -9.335 18.437 1.00 53.34 95 GLU A C 1
ATOM 741 O O . GLU A 1 95 ? 7.911 -8.890 17.277 1.00 53.34 95 GLU A O 1
ATOM 746 N N . PRO A 1 96 ? 8.797 -9.328 19.346 1.00 47.19 96 PRO A N 1
ATOM 747 C CA . PRO A 1 96 ? 10.128 -8.803 19.073 1.00 47.19 96 PRO A CA 1
ATOM 748 C C . PRO A 1 96 ? 10.875 -9.658 18.042 1.00 47.19 96 PRO A C 1
ATOM 750 O O . PRO A 1 96 ? 10.598 -10.838 17.844 1.00 47.19 96 PRO A O 1
ATOM 753 N N . LEU A 1 97 ? 11.838 -9.036 17.358 1.00 47.31 97 LEU A N 1
ATOM 754 C CA . LEU A 1 97 ? 12.763 -9.708 16.444 1.00 47.31 97 LEU A CA 1
ATOM 755 C C . LEU A 1 97 ? 13.761 -10.544 17.265 1.00 47.31 97 LEU A C 1
ATOM 757 O O . LEU A 1 97 ? 14.809 -10.032 17.636 1.00 47.31 97 LEU A O 1
ATOM 761 N N . GLY A 1 98 ? 13.449 -11.807 17.556 1.00 35.69 98 GLY A N 1
ATOM 762 C CA . GLY A 1 98 ? 14.346 -12.698 18.295 1.00 35.69 98 GLY A CA 1
ATOM 763 C C . GLY A 1 98 ? 14.294 -14.138 17.790 1.00 35.69 98 GLY A C 1
ATOM 764 O O . GLY A 1 98 ? 13.253 -14.769 17.872 1.00 35.69 98 GLY A O 1
ATOM 765 N N . HIS A 1 99 ? 15.438 -14.594 17.269 1.00 36.91 99 HIS A N 1
ATOM 766 C CA . HIS A 1 99 ? 15.875 -15.969 16.989 1.00 36.91 99 HIS A CA 1
ATOM 767 C C . HIS A 1 99 ? 14.960 -16.920 16.187 1.00 36.91 99 HIS A C 1
ATOM 769 O O . HIS A 1 99 ? 13.984 -17.476 16.667 1.00 36.91 99 HIS A O 1
ATOM 775 N N . GLN A 1 100 ? 15.393 -17.133 14.939 1.00 52.19 100 GLN A N 1
ATOM 776 C CA . GLN A 1 100 ? 15.319 -18.366 14.148 1.00 52.19 100 GLN A CA 1
ATOM 777 C C . GLN A 1 100 ? 14.137 -19.320 14.405 1.00 52.19 100 GLN A C 1
ATOM 779 O O . GLN A 1 100 ? 14.248 -20.281 15.153 1.00 52.19 100 GLN A O 1
ATOM 784 N N . THR A 1 101 ? 13.086 -19.180 13.597 1.00 36.38 101 THR A N 1
ATOM 785 C CA . THR A 1 101 ? 12.593 -20.328 12.826 1.00 36.38 101 THR A CA 1
ATOM 786 C C . THR A 1 101 ? 12.415 -19.888 11.377 1.00 36.38 101 THR A C 1
ATOM 788 O O . THR A 1 101 ? 11.796 -18.869 11.060 1.00 36.38 101 THR A O 1
ATOM 791 N N . SER A 1 102 ? 13.073 -20.613 10.482 1.00 43.31 102 SER A N 1
ATOM 792 C CA . SER A 1 102 ? 12.984 -20.423 9.043 1.00 43.31 102 SER A CA 1
ATOM 793 C C . SER A 1 102 ? 11.627 -20.919 8.545 1.00 43.31 102 SER A C 1
ATOM 795 O O . SER A 1 102 ? 11.499 -22.046 8.092 1.00 43.31 102 SER A O 1
ATOM 797 N N . THR A 1 103 ? 10.603 -20.077 8.628 1.00 38.38 103 THR A N 1
ATOM 798 C CA . THR A 1 103 ? 9.416 -20.165 7.760 1.00 38.38 103 THR A CA 1
ATOM 799 C C . THR A 1 103 ? 9.061 -18.764 7.279 1.00 38.38 103 THR A C 1
ATOM 801 O O . THR A 1 103 ? 8.035 -18.160 7.593 1.00 38.38 103 THR A O 1
ATOM 804 N N . ARG A 1 104 ? 9.991 -18.187 6.513 1.00 48.91 104 ARG A N 1
ATOM 805 C CA . ARG A 1 104 ? 9.729 -16.977 5.732 1.00 48.91 104 ARG A CA 1
ATOM 806 C C . ARG A 1 104 ? 8.914 -17.379 4.511 1.00 48.91 104 ARG A C 1
ATOM 808 O O . ARG A 1 104 ? 9.480 -17.639 3.459 1.00 48.91 104 ARG A O 1
ATOM 815 N N . ASN A 1 105 ? 7.595 -17.438 4.654 1.00 35.41 105 ASN A N 1
ATOM 816 C CA . ASN A 1 105 ? 6.757 -17.830 3.527 1.00 35.41 105 ASN A CA 1
ATOM 817 C C . ASN A 1 105 ? 6.365 -16.601 2.702 1.00 35.41 105 ASN A C 1
ATOM 819 O O . ASN A 1 105 ? 5.782 -15.620 3.178 1.00 35.41 105 ASN A O 1
ATOM 823 N N . ASP A 1 106 ? 6.797 -16.671 1.453 1.00 40.25 106 ASP A N 1
ATOM 824 C CA . ASP A 1 106 ? 6.965 -15.581 0.522 1.00 40.25 106 ASP A CA 1
ATOM 825 C C . ASP A 1 106 ? 5.678 -15.147 -0.197 1.00 40.25 106 ASP A C 1
ATOM 827 O O . ASP A 1 106 ? 4.685 -15.861 -0.301 1.00 40.25 106 ASP A O 1
ATOM 831 N N . ILE A 1 107 ? 5.708 -13.900 -0.677 1.00 37.50 107 ILE A N 1
ATOM 832 C CA . ILE A 1 107 ? 4.621 -13.184 -1.363 1.00 37.50 107 ILE A CA 1
ATOM 833 C C . ILE A 1 107 ? 4.806 -13.308 -2.882 1.00 37.50 107 ILE A C 1
ATOM 835 O O . ILE A 1 107 ? 5.807 -12.790 -3.374 1.00 37.50 107 ILE A O 1
ATOM 839 N N . GLN A 1 108 ? 3.836 -13.868 -3.615 1.00 36.50 108 GLN A N 1
ATOM 840 C CA . GLN A 1 108 ? 3.690 -13.773 -5.087 1.00 36.50 108 GLN A CA 1
ATOM 841 C C . GLN A 1 108 ? 2.194 -13.653 -5.497 1.00 36.50 108 GLN A C 1
ATOM 843 O O . GLN A 1 108 ? 1.371 -13.426 -4.619 1.00 36.50 108 GLN A O 1
ATOM 848 N N . LEU A 1 109 ? 1.840 -13.594 -6.790 1.00 39.06 109 LEU A N 1
ATOM 849 C CA . LEU A 1 109 ? 0.775 -12.718 -7.340 1.00 39.06 109 LEU A CA 1
ATOM 850 C C . LEU A 1 109 ? -0.452 -13.402 -8.027 1.00 39.06 109 LEU A C 1
ATOM 852 O O . LEU A 1 109 ? -0.341 -14.488 -8.576 1.00 39.06 109 LEU A O 1
ATOM 856 N N . ILE A 1 110 ? -1.568 -12.636 -8.074 1.00 37.09 110 ILE A N 1
ATOM 857 C CA . ILE A 1 110 ? -2.797 -12.659 -8.931 1.00 37.09 110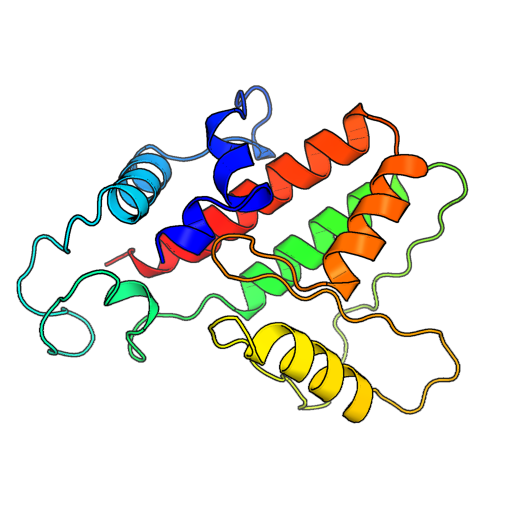 ILE A CA 1
ATOM 858 C C . ILE A 1 110 ? -4.040 -13.513 -8.512 1.00 37.09 110 ILE A C 1
ATOM 860 O O . ILE A 1 110 ? -4.127 -14.728 -8.655 1.00 37.09 110 ILE A O 1
ATOM 864 N N . ASN A 1 111 ? -5.049 -12.767 -8.028 1.00 44.72 111 ASN A N 1
ATOM 865 C CA . ASN A 1 111 ? -6.518 -12.927 -7.886 1.00 44.72 111 ASN A CA 1
ATOM 866 C C . ASN A 1 111 ? -7.220 -14.231 -7.429 1.00 44.72 111 ASN A C 1
ATOM 868 O O . ASN A 1 111 ? -8.294 -14.113 -6.854 1.00 44.72 111 ASN A O 1
ATOM 872 N N . LYS A 1 112 ? -6.657 -15.435 -7.571 1.00 55.56 112 LYS A N 1
ATOM 873 C CA . LYS A 1 112 ? -7.100 -16.634 -6.799 1.00 55.56 112 LYS A CA 1
ATOM 874 C C . LYS A 1 112 ? -6.101 -17.008 -5.704 1.00 55.56 112 LYS A C 1
ATOM 876 O O . LYS A 1 112 ? -6.417 -17.678 -4.726 1.00 55.56 112 LYS A O 1
ATOM 881 N N . TYR A 1 113 ? -4.882 -16.507 -5.853 1.00 64.25 113 TYR A N 1
ATOM 882 C CA . TYR A 1 113 ? -3.768 -16.815 -4.982 1.00 64.25 113 TYR A CA 1
ATOM 883 C C . TYR A 1 113 ? -3.845 -16.122 -3.614 1.00 64.25 113 TYR A C 1
ATOM 885 O O . TYR A 1 113 ? -3.349 -16.677 -2.647 1.00 64.25 113 TYR A O 1
ATOM 893 N N . LEU A 1 114 ? -4.462 -14.938 -3.474 1.00 66.00 114 LEU A N 1
ATOM 894 C CA . LEU A 1 114 ? -4.433 -14.215 -2.188 1.00 66.00 114 LEU A CA 1
ATOM 895 C C . LEU A 1 114 ? -5.184 -14.952 -1.073 1.00 66.00 114 LEU A C 1
ATOM 897 O O . LEU A 1 114 ? -4.713 -14.975 0.065 1.00 66.00 114 LEU A O 1
ATOM 901 N N . ASP A 1 115 ? -6.314 -15.573 -1.406 1.00 76.62 115 ASP A N 1
ATOM 902 C CA . ASP A 1 115 ? -7.033 -16.435 -0.470 1.00 76.62 115 ASP A CA 1
ATOM 903 C C . ASP A 1 115 ? -6.255 -17.739 -0.239 1.00 76.62 115 ASP A C 1
ATOM 905 O O . ASP A 1 115 ? -6.012 -18.092 0.908 1.00 76.62 115 ASP A O 1
ATOM 909 N N . SER A 1 116 ? -5.664 -18.341 -1.280 1.00 74.19 116 SER A N 1
ATOM 910 C CA . SER A 1 116 ? -4.738 -19.476 -1.116 1.00 74.19 116 SER A CA 1
ATOM 911 C C . SER A 1 116 ? -3.510 -19.153 -0.241 1.00 74.19 116 SER A C 1
ATOM 913 O O . SER A 1 116 ? -2.988 -20.034 0.442 1.00 74.19 116 SER A O 1
ATOM 915 N N . VAL A 1 117 ? -3.012 -17.912 -0.244 1.00 69.12 117 VAL A N 1
ATOM 916 C CA . VAL A 1 117 ? -1.936 -17.439 0.645 1.00 69.12 117 VAL A CA 1
ATOM 917 C C . VAL A 1 117 ? -2.443 -17.316 2.065 1.00 69.12 117 VAL A C 1
ATOM 919 O O . VAL A 1 117 ? -1.729 -17.692 2.995 1.00 69.12 117 VAL A O 1
ATOM 922 N N . ALA A 1 118 ? -3.647 -16.774 2.249 1.00 72.81 118 ALA A N 1
ATOM 923 C CA . ALA A 1 118 ? -4.282 -16.744 3.556 1.00 72.81 118 ALA A CA 1
ATOM 924 C C . ALA A 1 118 ? -4.414 -18.175 4.103 1.00 72.81 118 ALA A C 1
ATOM 926 O O . ALA A 1 118 ? -3.949 -18.436 5.211 1.00 72.81 118 ALA A O 1
ATOM 927 N N . ASP A 1 119 ? -4.893 -19.115 3.289 1.00 78.25 119 ASP A N 1
ATOM 928 C CA . ASP A 1 119 ? -5.032 -20.528 3.644 1.00 78.25 119 ASP A CA 1
ATOM 929 C C . ASP A 1 119 ? -3.682 -21.193 3.919 1.00 78.25 119 ASP A C 1
ATOM 931 O O . ASP A 1 119 ? -3.534 -21.945 4.880 1.00 78.25 119 ASP A O 1
ATOM 935 N N . ASN A 1 120 ? -2.658 -20.917 3.107 1.00 80.94 120 ASN A N 1
ATOM 936 C CA . ASN A 1 120 ? -1.305 -21.416 3.345 1.00 80.94 120 ASN A CA 1
ATOM 937 C C . ASN A 1 120 ? -0.752 -20.904 4.686 1.00 80.94 120 ASN A C 1
ATOM 939 O O . ASN A 1 120 ? -0.208 -21.691 5.456 1.00 80.94 120 ASN A O 1
ATOM 943 N N . LYS A 1 121 ? -0.943 -19.620 5.011 1.00 76.56 121 LYS A N 1
ATOM 944 C CA . LYS A 1 121 ? -0.519 -19.052 6.300 1.00 76.56 121 LYS A CA 1
ATOM 945 C C . LYS A 1 121 ? -1.275 -19.658 7.477 1.00 76.56 121 LYS A C 1
ATOM 947 O O . LYS A 1 121 ? -0.681 -19.883 8.523 1.00 76.56 121 LYS A O 1
ATOM 952 N N . VAL A 1 122 ? -2.570 -19.923 7.312 1.00 79.31 122 VAL A N 1
ATOM 953 C CA . VAL A 1 122 ? -3.390 -20.590 8.333 1.00 79.31 122 VAL A CA 1
ATOM 954 C C . VAL A 1 122 ? -2.922 -22.030 8.556 1.00 79.31 122 VAL A C 1
ATOM 956 O O . VAL A 1 122 ? -2.898 -22.466 9.708 1.00 79.31 122 VAL A O 1
ATOM 959 N N . ARG A 1 123 ? -2.528 -22.738 7.486 1.00 81.25 123 ARG A N 1
ATOM 960 C CA . ARG A 1 123 ? -1.994 -24.112 7.527 1.00 81.25 123 ARG A CA 1
ATOM 961 C C . ARG A 1 123 ? -0.627 -24.210 8.203 1.00 81.25 123 ARG A C 1
ATOM 963 O O . ARG A 1 123 ? -0.400 -25.154 8.944 1.00 81.25 123 ARG A O 1
ATOM 970 N N . HIS A 1 124 ? 0.254 -23.236 7.985 1.00 79.06 124 HIS A N 1
ATOM 971 C CA . HIS A 1 124 ? 1.621 -23.239 8.526 1.00 79.06 124 HIS A CA 1
ATOM 972 C C . HIS A 1 124 ? 1.775 -22.367 9.781 1.00 79.06 124 HIS A C 1
ATOM 974 O O . HIS A 1 124 ? 2.870 -21.883 10.071 1.00 79.06 124 HIS A O 1
ATOM 980 N N . ARG A 1 125 ? 0.685 -22.105 10.515 1.00 73.62 125 ARG A N 1
ATOM 981 C CA . ARG A 1 125 ? 0.769 -21.326 11.755 1.00 73.62 125 ARG A CA 1
ATOM 982 C C . ARG A 1 125 ? 1.469 -22.145 12.850 1.00 73.62 125 ARG A C 1
ATOM 984 O O . ARG A 1 125 ? 1.204 -23.343 12.948 1.00 73.62 125 ARG A O 1
ATOM 991 N N . PRO A 1 126 ? 2.301 -21.522 13.703 1.00 70.25 126 PRO A N 1
ATOM 992 C CA . PRO A 1 126 ? 2.796 -22.173 14.911 1.00 70.25 126 PRO A CA 1
ATOM 993 C C . PRO A 1 126 ? 1.628 -22.689 15.756 1.00 70.25 126 PRO A C 1
ATOM 995 O O . PRO A 1 126 ? 0.575 -22.045 15.811 1.00 70.25 126 PRO A O 1
ATOM 998 N N . THR A 1 127 ? 1.812 -23.826 16.427 1.00 70.75 127 THR A N 1
ATOM 999 C CA . THR A 1 127 ? 0.848 -24.379 17.384 1.00 70.75 127 THR A CA 1
ATOM 1000 C C . THR A 1 127 ? 0.662 -23.384 18.526 1.00 70.75 127 THR A C 1
ATOM 1002 O O . THR A 1 127 ? 1.475 -23.270 19.436 1.00 70.75 127 THR A O 1
ATOM 1005 N N . SER A 1 128 ? -0.396 -22.588 18.425 1.00 70.31 128 SER A N 1
ATOM 1006 C CA . SER A 1 128 ? -0.760 -21.542 19.368 1.00 70.31 128 SER A CA 1
ATOM 1007 C C . SER A 1 128 ? -2.272 -21.529 19.504 1.00 70.31 128 SER A C 1
ATOM 1009 O O . SER A 1 128 ? -2.993 -21.607 18.507 1.00 70.31 128 SER A O 1
ATOM 1011 N N . ASN A 1 129 ? -2.742 -21.392 20.743 1.00 68.88 129 ASN A N 1
ATOM 1012 C CA . ASN A 1 129 ? -4.164 -21.258 21.058 1.00 68.88 129 ASN A CA 1
ATOM 1013 C C . ASN A 1 129 ? -4.679 -19.827 20.826 1.00 68.88 129 ASN A C 1
ATOM 1015 O O . ASN A 1 129 ? -5.851 -19.545 21.064 1.00 68.88 129 ASN A O 1
ATOM 1019 N N . LEU A 1 130 ? -3.816 -18.906 20.379 1.00 71.06 130 LEU A N 1
ATOM 1020 C CA . LEU A 1 130 ? -4.219 -17.537 20.084 1.00 71.06 130 LEU A CA 1
ATOM 1021 C C . LEU A 1 130 ? -4.925 -17.452 18.722 1.00 71.06 130 LEU A C 1
ATOM 1023 O O . LEU A 1 130 ? -4.481 -18.077 17.754 1.00 71.06 130 LEU A O 1
ATOM 1027 N N . PRO A 1 131 ? -5.989 -16.635 18.607 1.00 69.69 131 PRO A N 1
ATOM 1028 C CA . PRO A 1 131 ? -6.657 -16.417 17.334 1.00 69.69 131 PRO A CA 1
ATOM 1029 C C . PRO A 1 131 ? -5.684 -15.795 16.324 1.00 69.69 131 PRO A C 1
ATOM 1031 O O . PRO A 1 131 ? -5.087 -14.746 16.570 1.00 69.69 131 PRO A O 1
ATOM 1034 N N . PHE A 1 132 ? -5.539 -16.441 15.166 1.00 74.81 132 PHE A N 1
ATOM 1035 C CA . PHE A 1 132 ? -4.686 -15.982 14.073 1.00 74.81 132 PHE A CA 1
ATOM 1036 C C . PHE A 1 132 ? -5.535 -15.560 12.875 1.00 74.81 132 PHE A C 1
ATOM 1038 O O . PHE A 1 132 ? -6.365 -16.328 12.391 1.00 74.81 132 PHE A O 1
ATOM 1045 N N . HIS A 1 133 ? -5.293 -14.352 12.363 1.00 76.94 133 HIS A N 1
ATOM 1046 C CA . HIS A 1 133 ? -5.922 -13.872 11.137 1.00 76.94 133 HIS A CA 1
ATOM 1047 C C . HIS A 1 133 ? -4.855 -13.333 10.174 1.00 76.94 133 HIS A C 1
ATOM 1049 O O . HIS A 1 133 ? -4.199 -12.334 10.490 1.00 76.94 133 HIS A O 1
ATOM 1055 N N . PRO A 1 134 ? -4.637 -13.967 9.008 1.00 81.06 134 PRO A N 1
ATOM 1056 C CA . PRO A 1 134 ? -3.626 -13.504 8.073 1.00 81.06 134 PRO A CA 1
ATOM 1057 C C . PRO A 1 134 ? -4.064 -12.188 7.422 1.00 81.06 134 PRO A C 1
ATOM 1059 O O . PRO A 1 134 ? -5.134 -12.100 6.824 1.00 81.06 134 PRO A O 1
ATOM 1062 N N . ILE A 1 135 ? -3.191 -11.183 7.485 1.00 85.00 135 ILE A N 1
ATOM 1063 C CA . ILE A 1 135 ? -3.314 -9.959 6.688 1.00 85.00 135 ILE A CA 1
ATOM 1064 C C . ILE A 1 135 ? -2.525 -10.150 5.392 1.00 85.00 135 ILE A C 1
ATOM 1066 O O . ILE A 1 135 ? -1.314 -10.409 5.404 1.00 85.00 135 ILE A O 1
ATOM 1070 N N . VAL A 1 136 ? -3.225 -10.062 4.265 1.00 83.44 136 VAL A N 1
ATOM 1071 C CA . VAL A 1 136 ? -2.704 -10.325 2.924 1.00 83.44 136 VAL A CA 1
ATOM 1072 C C . VAL A 1 136 ? -3.008 -9.131 2.024 1.00 83.44 136 VAL A C 1
ATOM 1074 O O . VAL A 1 136 ? -4.163 -8.823 1.731 1.00 83.44 136 VAL A O 1
ATOM 1077 N N . LEU A 1 137 ? -1.932 -8.470 1.590 1.00 84.06 137 LEU A N 1
ATOM 1078 C CA . LEU A 1 137 ? -1.945 -7.304 0.714 1.00 84.06 137 LEU A CA 1
ATOM 1079 C C . LEU A 1 137 ? -1.034 -7.559 -0.492 1.00 84.06 137 LEU A C 1
ATOM 1081 O O . LEU A 1 137 ? 0.067 -8.095 -0.327 1.00 84.06 137 LEU A O 1
ATOM 1085 N N . SER A 1 138 ? -1.458 -7.136 -1.680 1.00 81.62 138 SER A N 1
ATOM 1086 C CA . SER A 1 138 ? -0.596 -7.104 -2.864 1.00 81.62 138 SER A CA 1
ATOM 1087 C C . SER A 1 138 ? 0.355 -5.900 -2.843 1.00 81.62 138 SER A C 1
ATOM 1089 O O . SER A 1 138 ? 0.207 -4.982 -2.031 1.00 81.62 138 SER A O 1
ATOM 1091 N N . LEU A 1 139 ? 1.321 -5.868 -3.770 1.00 76.50 139 LEU A N 1
ATOM 1092 C CA . LEU A 1 139 ? 2.222 -4.721 -3.940 1.00 76.50 139 LEU A CA 1
ATOM 1093 C C . LEU A 1 139 ? 1.476 -3.441 -4.324 1.00 76.50 139 LEU A C 1
ATOM 1095 O O . LEU A 1 139 ? 1.836 -2.361 -3.867 1.00 76.50 139 LEU A O 1
ATOM 1099 N N . GLY A 1 140 ? 0.426 -3.549 -5.140 1.00 79.12 140 GLY A N 1
ATOM 1100 C CA . GLY A 1 140 ? -0.447 -2.417 -5.440 1.00 79.12 140 GLY A CA 1
ATOM 1101 C C . GLY A 1 140 ? -1.510 -2.130 -4.379 1.00 79.12 140 GLY A C 1
ATOM 1102 O O . GLY A 1 140 ? -2.257 -1.178 -4.547 1.00 79.12 140 GLY A O 1
ATOM 1103 N N . GLY A 1 141 ? -1.593 -2.896 -3.287 1.00 85.38 141 GLY A N 1
ATOM 1104 C CA . GLY A 1 141 ? -2.557 -2.657 -2.208 1.00 85.38 141 GLY A CA 1
ATOM 1105 C C . GLY A 1 141 ? -3.912 -3.351 -2.375 1.00 85.38 141 GLY A C 1
ATOM 1106 O O . GLY A 1 141 ? -4.856 -3.007 -1.664 1.00 85.38 141 GLY A O 1
ATOM 1107 N N . MET A 1 142 ? -4.026 -4.339 -3.270 1.00 87.12 142 MET A N 1
ATOM 1108 C CA . MET A 1 142 ? -5.192 -5.231 -3.277 1.00 87.12 142 MET A CA 1
ATOM 1109 C C . MET A 1 142 ? -5.238 -6.030 -1.980 1.00 87.12 142 MET A C 1
ATOM 1111 O O . MET A 1 142 ? -4.202 -6.455 -1.475 1.00 87.12 142 MET A O 1
ATOM 1115 N N . MET A 1 143 ? -6.439 -6.250 -1.461 1.00 87.25 143 MET A N 1
ATOM 1116 C CA . MET A 1 143 ? -6.675 -7.028 -0.249 1.00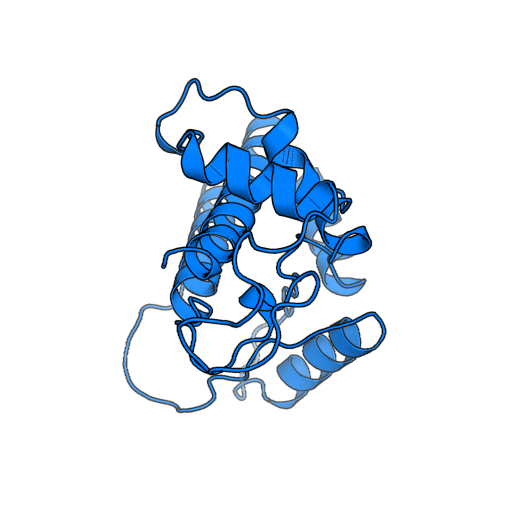 87.25 143 MET A CA 1
ATOM 1117 C C . MET A 1 143 ? -7.450 -8.283 -0.615 1.00 87.25 143 MET A C 1
ATOM 1119 O O . MET A 1 143 ? -8.346 -8.224 -1.456 1.00 87.25 143 MET A O 1
ATOM 1123 N N . ASN A 1 144 ? -7.143 -9.398 0.040 1.00 84.44 144 ASN A N 1
ATOM 1124 C CA . ASN A 1 144 ? -8.004 -10.572 -0.046 1.00 84.44 144 ASN A CA 1
ATOM 1125 C C . ASN A 1 144 ? -9.319 -10.344 0.733 1.00 84.44 144 ASN A C 1
ATOM 1127 O O . ASN A 1 144 ? -9.474 -9.344 1.454 1.00 84.44 144 ASN A O 1
ATOM 1131 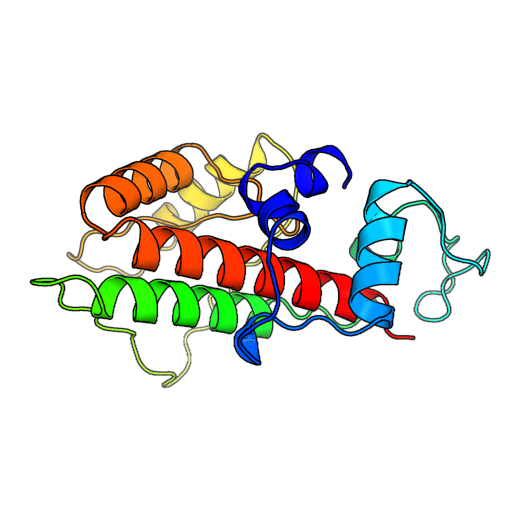N N . GLY A 1 145 ? -10.274 -11.269 0.606 1.00 81.94 145 GLY A N 1
ATOM 1132 C CA . GLY A 1 145 ? -11.597 -11.116 1.220 1.00 81.94 145 GLY A CA 1
ATOM 1133 C C . GLY A 1 145 ? -11.538 -11.009 2.747 1.00 81.94 145 GLY A C 1
ATOM 1134 O O . GLY A 1 145 ? -12.183 -10.139 3.339 1.00 81.94 145 GLY A O 1
ATOM 1135 N N . SER A 1 146 ? -10.714 -11.839 3.394 1.00 82.75 146 SER A N 1
ATOM 1136 C CA . SER A 1 146 ? -10.561 -11.829 4.855 1.00 82.75 146 SER A CA 1
ATOM 1137 C C . SER A 1 146 ? -9.915 -10.532 5.362 1.00 82.75 146 SER A C 1
ATOM 1139 O O . SER A 1 146 ? -10.443 -9.891 6.272 1.00 82.75 146 SER A O 1
ATOM 1141 N N . THR A 1 147 ? -8.850 -10.061 4.708 1.00 86.62 147 THR A N 1
ATOM 1142 C CA . THR A 1 147 ? -8.187 -8.789 5.043 1.00 86.62 147 THR A CA 1
ATOM 1143 C C . THR A 1 147 ? -9.132 -7.604 4.889 1.00 86.62 147 THR A C 1
ATOM 1145 O O . THR A 1 147 ? -9.155 -6.720 5.746 1.00 86.62 147 THR A O 1
ATOM 1148 N N . THR A 1 148 ? -9.967 -7.600 3.847 1.00 87.94 148 THR A N 1
ATOM 1149 C CA . THR A 1 148 ? -10.975 -6.549 3.641 1.00 87.94 148 THR A CA 1
ATOM 1150 C C . THR A 1 148 ? -11.945 -6.465 4.822 1.00 87.94 148 THR A C 1
ATOM 1152 O O . THR A 1 148 ? -12.236 -5.368 5.304 1.00 87.94 148 THR A O 1
ATOM 1155 N N . LYS A 1 149 ? -12.402 -7.614 5.343 1.00 88.25 149 LYS A N 1
ATOM 1156 C CA . LYS A 1 149 ? -13.280 -7.675 6.524 1.00 88.25 149 LYS A CA 1
ATOM 1157 C C . LYS A 1 149 ? -12.579 -7.161 7.783 1.00 88.25 149 LYS A C 1
ATOM 1159 O O . LYS A 1 149 ? -13.178 -6.388 8.531 1.00 88.25 149 LYS A O 1
ATOM 1164 N N . VAL A 1 150 ? -11.307 -7.512 7.988 1.00 89.69 150 VAL A N 1
ATOM 1165 C CA . VAL A 1 150 ? -10.515 -6.983 9.112 1.00 89.69 150 VAL A CA 1
ATOM 1166 C C . VAL A 1 150 ? -10.385 -5.463 9.028 1.00 89.69 150 VAL A C 1
ATOM 1168 O O . VAL A 1 150 ? -10.666 -4.770 10.002 1.00 89.69 150 VAL A O 1
ATOM 1171 N N . PHE A 1 151 ? -10.046 -4.921 7.858 1.00 92.38 151 PHE A N 1
ATOM 1172 C CA . PHE A 1 151 ? -9.942 -3.474 7.663 1.00 92.38 151 PHE A CA 1
ATOM 1173 C C . PHE A 1 151 ? -11.288 -2.760 7.838 1.00 92.38 151 PHE A C 1
ATOM 1175 O O . PHE A 1 151 ? -11.312 -1.622 8.308 1.00 92.38 151 PHE A O 1
ATOM 1182 N N . ALA A 1 152 ? -12.403 -3.405 7.484 1.00 92.50 152 ALA A N 1
ATOM 1183 C CA . ALA A 1 152 ? -13.740 -2.886 7.755 1.00 92.50 152 ALA A CA 1
ATOM 1184 C C . ALA A 1 152 ? -14.056 -2.868 9.261 1.00 92.50 152 ALA A C 1
ATOM 1186 O O . ALA A 1 152 ? -14.630 -1.891 9.738 1.00 92.50 152 ALA A O 1
ATOM 1187 N N . SER A 1 153 ? -13.641 -3.894 10.012 1.00 91.69 153 SER A N 1
ATOM 1188 C CA . SER A 1 153 ? -13.734 -3.916 11.478 1.00 91.69 153 SER A CA 1
ATOM 1189 C C . SER A 1 153 ? -12.903 -2.794 12.103 1.00 91.69 153 SER A C 1
ATOM 1191 O O . SER A 1 153 ? -13.431 -1.977 12.854 1.00 91.69 153 SER A O 1
ATOM 1193 N N . TRP A 1 154 ? -11.632 -2.664 11.706 1.00 93.69 154 TRP A N 1
ATOM 1194 C CA . TRP A 1 154 ? -10.746 -1.600 12.187 1.00 93.69 154 TRP A CA 1
ATOM 1195 C C . TRP A 1 154 ? -11.298 -0.207 11.906 1.00 93.69 154 TRP A C 1
ATOM 1197 O O . TRP A 1 154 ? -11.226 0.659 12.768 1.00 93.69 154 TRP A O 1
ATOM 1207 N N . LYS A 1 155 ? -11.928 0.001 10.746 1.00 94.44 155 LYS A N 1
ATOM 1208 C CA . LYS A 1 155 ? -12.592 1.268 10.420 1.00 94.44 155 LYS A CA 1
ATOM 1209 C C . LYS A 1 155 ? -13.705 1.640 11.410 1.00 94.44 155 LYS A C 1
ATOM 1211 O O . LYS A 1 155 ? -13.960 2.825 11.584 1.00 94.44 155 LYS A O 1
ATOM 1216 N N . ARG A 1 156 ? -14.388 0.657 12.010 1.00 92.62 156 ARG A N 1
ATOM 1217 C CA . ARG A 1 156 ? -15.465 0.894 12.989 1.00 92.62 156 ARG A CA 1
ATOM 1218 C C . ARG A 1 156 ? -14.929 1.235 14.377 1.00 92.62 156 ARG A C 1
ATOM 1220 O O . ARG A 1 156 ? -15.573 1.999 15.080 1.00 92.62 156 ARG A O 1
ATOM 1227 N N . VAL A 1 157 ? -13.785 0.665 14.761 1.00 90.19 157 VAL A N 1
ATOM 1228 C CA . VAL A 1 157 ? -13.210 0.844 16.108 1.00 90.19 157 VAL A CA 1
ATOM 1229 C C . VAL A 1 157 ? -12.191 1.982 16.188 1.00 90.19 157 VAL A C 1
ATOM 1231 O O . VAL A 1 157 ? -12.018 2.582 17.242 1.00 90.19 157 VAL A O 1
ATOM 1234 N N . MET A 1 158 ? -11.518 2.307 15.083 1.00 92.75 158 MET A N 1
ATOM 1235 C CA . MET A 1 158 ? -10.581 3.426 15.011 1.00 92.75 158 MET A CA 1
ATOM 1236 C C . MET A 1 158 ? -11.317 4.745 14.789 1.00 92.75 158 MET A C 1
ATOM 1238 O O . MET A 1 158 ? -12.305 4.811 14.057 1.00 92.75 158 MET A O 1
ATOM 1242 N N . THR A 1 159 ? -10.755 5.838 15.309 1.00 93.75 159 THR A N 1
ATOM 1243 C CA . THR A 1 159 ? -11.193 7.173 14.888 1.00 93.75 159 THR A CA 1
ATOM 1244 C C . THR A 1 159 ? -10.962 7.352 13.384 1.00 93.75 159 THR A C 1
ATOM 1246 O O . THR A 1 159 ? -10.028 6.790 12.794 1.00 93.75 159 THR A O 1
ATOM 1249 N N . ARG A 1 160 ? -11.780 8.200 12.747 1.00 93.56 160 ARG A N 1
ATOM 1250 C CA . ARG A 1 160 ? -11.638 8.522 11.318 1.00 93.56 160 ARG A CA 1
ATOM 1251 C C . ARG A 1 160 ? -10.226 9.022 10.982 1.00 93.56 160 ARG A C 1
ATOM 1253 O O . ARG A 1 160 ? -9.696 8.670 9.930 1.00 93.56 160 ARG A O 1
ATOM 1260 N N . GLY A 1 161 ? -9.618 9.811 11.871 1.00 92.38 161 GLY A N 1
ATOM 1261 C CA . GLY A 1 161 ? -8.253 10.322 11.722 1.00 92.38 161 GLY A CA 1
ATOM 1262 C C . GLY A 1 161 ? -7.203 9.210 11.735 1.00 92.38 161 GLY A C 1
ATOM 1263 O O . GLY A 1 161 ? -6.423 9.105 10.788 1.00 92.38 161 GLY A O 1
ATOM 1264 N N . THR A 1 162 ? -7.231 8.341 12.750 1.00 92.81 162 THR A N 1
ATOM 1265 C CA . THR A 1 162 ? -6.285 7.223 12.900 1.00 92.81 162 THR A CA 1
ATOM 1266 C C . THR A 1 162 ? -6.373 6.257 11.723 1.00 92.81 162 THR A C 1
ATOM 1268 O O . THR A 1 162 ? -5.353 5.920 11.121 1.00 92.81 162 THR A O 1
ATOM 1271 N N . TYR A 1 163 ? -7.590 5.872 11.329 1.00 94.94 163 TYR A N 1
ATOM 1272 C CA . TYR A 1 163 ? -7.795 4.966 10.201 1.00 94.94 163 TYR A CA 1
ATOM 1273 C C . TYR A 1 163 ? -7.288 5.566 8.883 1.00 94.94 163 TYR A C 1
ATOM 1275 O O . TYR A 1 163 ? -6.565 4.913 8.131 1.00 94.94 163 TYR A O 1
ATOM 1283 N N . ASN A 1 164 ? -7.611 6.834 8.606 1.00 93.94 164 ASN A N 1
ATOM 1284 C CA . ASN A 1 164 ? -7.161 7.498 7.384 1.00 93.94 164 ASN A CA 1
ATOM 1285 C C . ASN A 1 164 ? -5.641 7.673 7.351 1.00 93.94 164 ASN A C 1
ATOM 1287 O O . ASN A 1 164 ? -5.026 7.450 6.309 1.00 93.94 164 ASN A O 1
ATOM 1291 N N . LEU A 1 165 ? -5.023 8.046 8.473 1.00 93.25 165 LEU A N 1
ATOM 1292 C CA . LEU A 1 165 ? -3.571 8.172 8.563 1.00 93.25 165 LEU A CA 1
ATOM 1293 C C . LEU A 1 165 ? -2.880 6.819 8.354 1.00 93.25 165 LEU A C 1
ATOM 1295 O O . LEU A 1 165 ? -1.897 6.746 7.616 1.00 93.25 165 LEU A O 1
ATOM 1299 N N . MET A 1 166 ? -3.425 5.745 8.932 1.00 94.56 166 MET A N 1
ATOM 1300 C CA . MET A 1 166 ? -2.952 4.378 8.711 1.00 94.56 166 MET A CA 1
ATOM 1301 C C . MET A 1 166 ? -3.002 4.010 7.224 1.00 94.56 166 MET A C 1
ATOM 1303 O O . MET A 1 166 ? -2.002 3.542 6.684 1.00 94.56 166 MET A O 1
ATOM 1307 N N . LEU A 1 167 ? -4.125 4.260 6.539 1.00 94.94 167 LEU A N 1
ATOM 1308 C CA . LEU A 1 167 ? -4.254 3.973 5.106 1.00 94.94 167 LEU A CA 1
ATOM 1309 C C . LEU A 1 167 ? -3.258 4.769 4.256 1.00 94.94 167 LEU A C 1
ATOM 1311 O O . LEU A 1 167 ? -2.659 4.203 3.343 1.00 94.94 167 LEU A O 1
ATOM 1315 N N . LYS A 1 168 ? -3.049 6.056 4.564 1.00 95.12 168 LYS A N 1
ATOM 1316 C CA . LYS A 1 168 ? -2.066 6.898 3.867 1.00 95.12 168 LYS A CA 1
ATOM 1317 C C . LYS A 1 168 ? -0.659 6.332 4.028 1.00 95.12 168 LYS A C 1
ATOM 1319 O O . LYS A 1 168 ? -0.002 6.034 3.036 1.00 95.12 168 LYS A O 1
ATOM 1324 N N . ARG A 1 169 ? -0.231 6.079 5.268 1.00 93.62 169 ARG A N 1
ATOM 1325 C CA . ARG A 1 169 ? 1.093 5.508 5.558 1.00 93.62 169 ARG A CA 1
ATOM 1326 C C . ARG A 1 169 ? 1.284 4.132 4.922 1.00 93.62 169 ARG A C 1
ATOM 1328 O O . ARG A 1 169 ? 2.346 3.866 4.369 1.00 93.62 169 ARG A O 1
ATOM 1335 N N . LEU A 1 170 ? 0.263 3.270 4.949 1.00 92.81 170 LEU A N 1
ATOM 1336 C CA . LEU A 1 170 ? 0.309 1.967 4.280 1.00 92.81 170 LEU A CA 1
ATOM 1337 C C . LEU A 1 170 ? 0.448 2.116 2.764 1.00 92.81 170 LEU A C 1
ATOM 1339 O O . LEU A 1 170 ? 1.287 1.446 2.169 1.00 92.81 170 LEU A O 1
ATOM 1343 N N . SER A 1 171 ? -0.329 3.003 2.143 1.00 92.62 171 SER A N 1
ATOM 1344 C CA . SER A 1 171 ? -0.248 3.256 0.703 1.00 92.62 171 SER A CA 1
ATOM 1345 C C . SER A 1 171 ? 1.135 3.747 0.289 1.00 92.62 171 SER A C 1
ATOM 1347 O O . SER A 1 171 ? 1.668 3.249 -0.700 1.00 92.62 171 SER A O 1
ATOM 1349 N N . LEU A 1 172 ? 1.725 4.673 1.049 1.00 92.06 172 LEU A N 1
ATOM 1350 C CA . LEU A 1 172 ? 3.076 5.163 0.787 1.00 92.06 172 LEU A CA 1
ATOM 1351 C C . LEU A 1 172 ? 4.121 4.068 1.009 1.00 92.06 172 LEU A C 1
ATOM 1353 O O . LEU A 1 172 ? 4.975 3.876 0.156 1.00 92.06 172 LEU A O 1
ATOM 1357 N N . CYS A 1 173 ? 4.021 3.285 2.086 1.00 90.56 173 CYS A N 1
ATOM 1358 C CA . CYS A 1 173 ? 4.947 2.182 2.356 1.00 90.56 173 CYS A CA 1
ATOM 1359 C C . CYS A 1 173 ? 4.948 1.133 1.230 1.00 90.56 173 CYS A C 1
ATOM 1361 O O . CYS A 1 173 ? 6.009 0.666 0.810 1.00 90.56 173 CYS A O 1
ATOM 1363 N N . LEU A 1 174 ? 3.764 0.778 0.717 1.00 88.19 174 LEU A N 1
ATOM 1364 C CA . LEU A 1 174 ? 3.633 -0.127 -0.425 1.00 88.19 174 LEU A CA 1
ATOM 1365 C C . LEU A 1 174 ? 4.228 0.488 -1.695 1.00 88.19 174 LEU A C 1
ATOM 1367 O O . LEU A 1 174 ? 4.954 -0.201 -2.410 1.00 88.19 174 LEU A O 1
ATOM 1371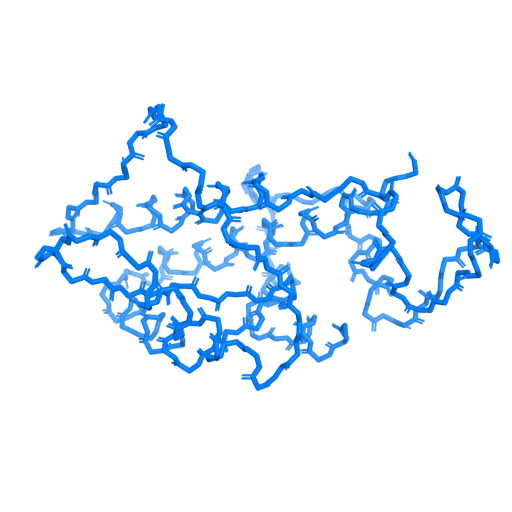 N N . LEU A 1 175 ? 3.967 1.775 -1.944 1.00 88.50 175 LEU A N 1
ATOM 1372 C CA . LEU A 1 175 ? 4.492 2.487 -3.104 1.00 88.50 175 LEU A CA 1
ATOM 1373 C C . LEU A 1 175 ? 6.016 2.589 -3.068 1.00 88.50 175 LEU A C 1
ATOM 1375 O O . LEU A 1 175 ? 6.667 2.191 -4.023 1.00 88.50 175 LEU A O 1
ATOM 1379 N N . GLN A 1 176 ? 6.589 3.059 -1.965 1.00 87.62 176 GLN A N 1
ATOM 1380 C CA . GLN A 1 176 ? 8.032 3.200 -1.797 1.00 87.62 176 GLN A CA 1
ATOM 1381 C C . GLN A 1 176 ? 8.724 1.850 -1.953 1.00 87.62 176 GLN A C 1
ATOM 1383 O O . GLN A 1 176 ? 9.679 1.724 -2.709 1.00 87.62 176 GLN A O 1
ATOM 1388 N N . ALA A 1 177 ? 8.200 0.794 -1.326 1.00 81.38 177 ALA A N 1
ATOM 1389 C CA . ALA A 1 177 ? 8.756 -0.543 -1.499 1.00 81.38 177 ALA A CA 1
ATOM 1390 C C . ALA A 1 177 ? 8.706 -1.039 -2.953 1.00 81.38 177 ALA A C 1
ATOM 1392 O O . ALA A 1 177 ? 9.536 -1.865 -3.326 1.00 81.38 177 ALA A O 1
ATOM 1393 N N . ARG A 1 178 ? 7.730 -0.570 -3.738 1.00 80.00 178 ARG A N 1
ATOM 1394 C CA . ARG A 1 178 ? 7.550 -0.904 -5.153 1.00 80.00 178 ARG A CA 1
ATOM 1395 C C . ARG A 1 178 ? 8.471 -0.077 -6.050 1.00 80.00 178 ARG A C 1
ATOM 1397 O O . ARG A 1 178 ? 9.116 -0.650 -6.912 1.00 80.00 178 ARG A O 1
ATOM 1404 N N . VAL A 1 179 ? 8.601 1.228 -5.804 1.00 81.12 179 VAL A N 1
ATOM 1405 C CA . VAL A 1 179 ? 9.499 2.124 -6.551 1.00 81.12 179 VAL A CA 1
ATOM 1406 C C . VAL A 1 179 ? 10.967 1.768 -6.335 1.00 81.12 179 VAL A C 1
ATOM 1408 O O . VAL A 1 179 ? 11.760 1.851 -7.260 1.00 81.12 179 VAL A O 1
ATOM 1411 N N . ARG A 1 180 ? 11.356 1.302 -5.148 1.00 76.88 180 ARG A N 1
ATOM 1412 C CA . ARG A 1 180 ? 12.750 0.894 -4.884 1.00 76.88 180 ARG A CA 1
ATOM 1413 C C . ARG A 1 180 ? 13.186 -0.327 -5.712 1.00 76.88 180 ARG A C 1
ATOM 1415 O O . ARG A 1 180 ? 14.370 -0.631 -5.757 1.00 76.88 180 ARG A O 1
ATOM 1422 N N . SER A 1 181 ? 12.256 -1.026 -6.372 1.00 68.00 181 SER A N 1
ATOM 1423 C CA . SER A 1 181 ? 12.568 -2.035 -7.398 1.00 68.00 181 SER A CA 1
ATOM 1424 C C . SER A 1 181 ? 12.944 -1.421 -8.757 1.00 68.00 181 SER A C 1
ATOM 1426 O O . SER A 1 181 ? 13.397 -2.136 -9.641 1.00 68.00 181 SER A O 1
ATOM 1428 N N . PHE A 1 182 ? 12.773 -0.111 -8.930 1.00 68.19 182 PHE A N 1
ATOM 1429 C CA . PHE A 1 182 ? 13.159 0.668 -10.111 1.00 68.19 182 PHE A CA 1
ATOM 1430 C C . PHE A 1 182 ? 14.475 1.428 -9.914 1.00 68.19 182 PHE A C 1
ATOM 1432 O O . PHE A 1 182 ? 14.952 2.050 -10.854 1.00 68.19 182 PHE A O 1
ATOM 1439 N N . GLU A 1 183 ? 15.056 1.408 -8.710 1.00 63.44 183 GLU A N 1
ATOM 1440 C CA . GLU A 1 183 ? 16.390 1.972 -8.489 1.00 63.44 183 GLU A CA 1
ATOM 1441 C C . GLU A 1 183 ? 17.415 1.154 -9.282 1.00 63.44 183 GLU A C 1
ATOM 1443 O O . GLU A 1 183 ? 17.564 -0.052 -9.046 1.00 63.44 183 GLU A O 1
ATOM 1448 N N . LEU A 1 184 ? 18.053 1.825 -10.247 1.00 50.25 184 LEU A N 1
ATOM 1449 C CA . LEU A 1 184 ? 19.106 1.286 -11.107 1.00 50.25 184 LEU A CA 1
ATOM 1450 C C . LEU A 1 184 ? 20.328 0.868 -10.293 1.00 50.25 184 LEU A C 1
ATOM 1452 O O . LEU A 1 184 ? 20.731 1.582 -9.349 1.00 50.25 184 LEU A O 1
#

pLDDT: mean 78.18, std 14.41, range [35.41, 95.12]

Foldseek 3Di:
DQVLCPDPLNCLLVVQDPPDVLSDDDPLLVVLSVCLNVQPWDPDQADPQPRHGTHRCCLVVPPRFDQCQVVLVVQLLVLVQVLQVPFPPGDGDDDDPDDDDPPPPDDDDDDVVQVVVQVVCVVPDPPDPDDDGDWGADLSGDGDPSNVVVLVVSCVRGDPVSSSVSSSSNNVSSSVSSSSSVDD